Protein AF-A0AAW2WIK9-F1 (afdb_monomer)

Structure (mmCIF, N/CA/C/O backbone):
data_AF-A0AAW2WIK9-F1
#
_entry.id   AF-A0AAW2WIK9-F1
#
loop_
_atom_site.group_PDB
_atom_site.id
_atom_site.type_symbol
_atom_site.label_atom_id
_atom_site.label_alt_id
_atom_site.label_comp_id
_atom_site.label_asym_id
_atom_site.label_entity_id
_atom_site.label_seq_id
_atom_site.pdbx_PDB_ins_code
_atom_site.Cartn_x
_atom_site.Cartn_y
_atom_site.Cartn_z
_atom_site.occupancy
_atom_site.B_iso_or_equiv
_atom_site.auth_seq_id
_atom_site.auth_comp_id
_atom_site.auth_asym_id
_atom_site.auth_atom_id
_atom_site.pdbx_PDB_model_num
ATOM 1 N N . MET A 1 1 ? 16.681 33.194 21.005 1.00 38.16 1 MET A N 1
ATOM 2 C CA . MET A 1 1 ? 15.259 33.413 21.344 1.00 38.16 1 MET A CA 1
ATOM 3 C C . MET A 1 1 ? 14.542 32.109 21.068 1.00 38.16 1 MET A C 1
ATOM 5 O O . MET A 1 1 ? 14.485 31.718 19.915 1.00 38.16 1 MET A O 1
ATOM 9 N N . ALA A 1 2 ? 14.140 31.385 22.112 1.00 37.47 2 ALA A N 1
ATOM 10 C CA . ALA A 1 2 ? 13.394 30.142 21.958 1.00 37.47 2 ALA A CA 1
ATOM 11 C C . ALA A 1 2 ? 11.925 30.488 21.681 1.00 37.47 2 ALA A C 1
ATOM 13 O O . ALA A 1 2 ? 11.292 31.155 22.503 1.00 37.47 2 ALA A O 1
ATOM 14 N N . GLU A 1 3 ? 11.416 30.077 20.522 1.00 38.59 3 GLU A N 1
ATOM 15 C CA . GLU A 1 3 ? 9.988 30.086 20.216 1.00 38.59 3 GLU A CA 1
ATOM 16 C C . GLU A 1 3 ? 9.284 29.167 21.218 1.00 38.59 3 GLU A C 1
ATOM 18 O O . GLU A 1 3 ? 9.519 27.961 21.267 1.00 38.59 3 GLU A O 1
ATOM 23 N N . LYS A 1 4 ? 8.459 29.753 22.089 1.00 39.25 4 LYS A N 1
ATOM 24 C CA . LYS A 1 4 ? 7.521 28.981 22.898 1.00 39.25 4 LYS A CA 1
ATOM 25 C C . LYS A 1 4 ? 6.400 28.543 21.962 1.00 39.25 4 LYS A C 1
ATOM 27 O O . LYS A 1 4 ? 5.584 29.375 21.581 1.00 39.25 4 LYS A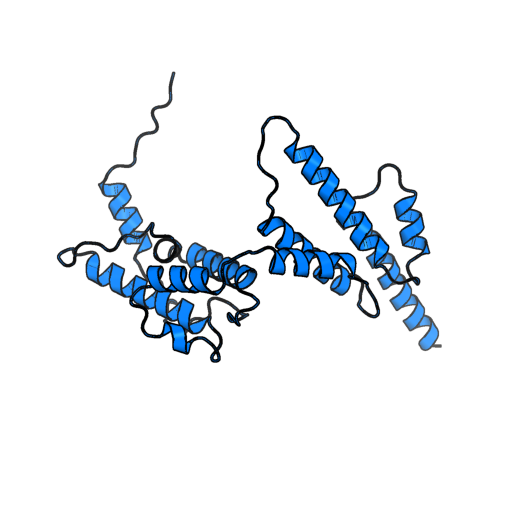 O 1
ATOM 32 N N . GLU A 1 5 ? 6.361 27.260 21.615 1.00 41.94 5 GLU A N 1
ATOM 33 C CA . GLU A 1 5 ? 5.168 26.639 21.040 1.00 41.94 5 GLU A CA 1
ATOM 34 C C . GLU A 1 5 ? 3.999 26.841 22.014 1.00 41.94 5 GLU A C 1
ATOM 36 O O . GLU A 1 5 ? 3.952 26.283 23.116 1.00 41.94 5 GLU A O 1
ATOM 41 N N . GLU A 1 6 ? 3.075 27.717 21.635 1.00 44.88 6 GLU A N 1
ATOM 42 C CA . GLU A 1 6 ? 1.883 28.025 22.408 1.00 44.88 6 GLU A CA 1
ATOM 43 C C . GLU A 1 6 ? 0.918 26.836 22.303 1.00 44.88 6 GLU A C 1
ATOM 45 O O . GLU A 1 6 ? 0.329 26.572 21.254 1.00 44.88 6 GLU A O 1
ATOM 50 N N . LYS A 1 7 ? 0.794 26.059 23.390 1.00 45.34 7 LYS A N 1
ATOM 51 C CA . LYS A 1 7 ? -0.150 24.933 23.458 1.00 45.34 7 LYS A CA 1
ATOM 52 C C . LYS A 1 7 ? -1.572 25.438 23.169 1.00 45.34 7 LYS A C 1
ATOM 54 O O . LYS A 1 7 ? -1.988 26.420 23.788 1.00 45.34 7 LYS A O 1
ATOM 59 N N . PRO A 1 8 ? -2.344 24.766 22.296 1.00 49.16 8 PRO A N 1
ATOM 60 C CA . PRO A 1 8 ? -3.684 25.217 21.940 1.00 49.16 8 PRO A CA 1
ATOM 61 C C . PRO A 1 8 ? -4.595 25.290 23.173 1.00 49.16 8 PRO A C 1
ATOM 63 O O . PRO A 1 8 ? -4.549 24.431 24.060 1.00 49.16 8 PRO A O 1
ATOM 66 N N . SER A 1 9 ? -5.424 26.338 23.235 1.00 62.28 9 SER A N 1
ATOM 67 C CA . SER A 1 9 ? -6.366 26.555 24.336 1.00 62.28 9 SER A CA 1
ATOM 68 C C . SER A 1 9 ? -7.377 25.404 24.429 1.00 62.28 9 SER A C 1
ATOM 70 O O . SER A 1 9 ? -7.783 24.836 23.413 1.00 62.28 9 SER A O 1
ATOM 72 N N . LYS A 1 10 ? -7.828 25.070 25.649 1.00 56.53 10 LYS A N 1
ATOM 73 C CA . LYS A 1 10 ? -8.818 23.996 25.883 1.00 56.53 10 LYS A CA 1
ATOM 74 C C . LYS A 1 10 ? -10.073 24.146 25.007 1.00 56.53 10 LYS A C 1
ATOM 76 O O . LYS A 1 10 ? -10.576 23.149 24.514 1.00 56.53 10 LYS A O 1
ATOM 81 N N . GLN A 1 11 ? -10.527 25.375 24.752 1.00 47.12 11 GLN A N 1
ATOM 82 C CA . GLN A 1 11 ? -11.679 25.652 23.883 1.00 47.12 11 GLN A CA 1
ATOM 83 C C . GLN A 1 11 ? -11.417 25.370 22.396 1.00 47.12 11 GLN A C 1
ATOM 85 O O . GLN A 1 11 ? -12.317 24.893 21.714 1.00 47.12 11 GLN A O 1
ATOM 90 N N . LYS A 1 12 ? -10.200 25.621 21.886 1.00 54.22 12 LYS A N 1
ATOM 91 C CA . LYS A 1 12 ? -9.827 25.251 20.508 1.00 54.22 12 LYS A CA 1
ATOM 92 C C . LYS A 1 12 ? -9.791 23.736 20.328 1.00 54.22 12 LYS A C 1
ATOM 94 O O . LYS A 1 12 ? -10.313 23.237 19.342 1.00 54.22 12 LYS A O 1
ATOM 99 N N . LYS A 1 13 ? -9.237 23.025 21.313 1.00 58.62 13 LYS A N 1
ATOM 100 C CA . LYS A 1 13 ? -9.149 21.562 21.291 1.00 58.62 13 LYS A CA 1
ATOM 101 C C . LYS A 1 13 ? -10.533 20.900 21.318 1.00 58.62 13 LYS A C 1
ATOM 103 O O . LYS A 1 13 ? -10.781 19.993 20.538 1.00 58.62 13 LYS A O 1
ATOM 108 N N . VAL A 1 14 ? -11.444 21.421 22.144 1.00 56.56 14 VAL A N 1
ATOM 109 C CA . VAL A 1 14 ? -12.843 20.963 22.210 1.00 56.56 14 VAL A CA 1
ATOM 110 C C . VAL A 1 14 ? -13.597 21.246 20.902 1.00 56.56 14 VAL A C 1
ATOM 112 O O . VAL A 1 14 ? -14.336 20.389 20.435 1.00 56.56 14 VAL A O 1
ATOM 115 N N . MET A 1 15 ? -13.382 22.401 20.257 1.00 52.12 15 MET A N 1
ATOM 116 C CA . MET A 1 15 ? -13.968 22.689 18.936 1.00 52.12 15 MET A CA 1
ATOM 117 C C . MET A 1 15 ? -13.433 21.772 17.826 1.00 52.12 15 MET A C 1
ATOM 119 O O . MET A 1 15 ? -14.228 21.281 17.029 1.00 52.12 15 MET A O 1
ATOM 123 N N . GLU A 1 16 ? -12.122 21.510 17.783 1.00 56.66 16 GLU A N 1
ATOM 124 C CA . GLU A 1 16 ? -11.531 20.555 16.831 1.00 56.66 16 GLU A CA 1
ATOM 125 C C . GLU A 1 16 ? -12.060 19.130 17.056 1.00 56.66 16 GLU A C 1
ATOM 127 O O . GLU A 1 16 ? -12.387 18.442 16.087 1.00 56.66 16 GLU A O 1
ATOM 132 N N . GLU A 1 17 ? -12.199 18.702 18.317 1.00 56.38 17 GLU A N 1
ATOM 133 C CA . GLU A 1 17 ? -12.780 17.406 18.706 1.00 56.38 17 GLU A CA 1
ATOM 134 C C . GLU A 1 17 ? -14.265 17.299 18.290 1.00 56.38 17 GLU A C 1
ATOM 136 O O . GLU A 1 17 ? -14.682 16.296 17.709 1.00 56.38 17 GLU A O 1
ATOM 141 N N . LEU A 1 18 ? -15.052 18.366 18.463 1.00 55.00 18 LEU A N 1
ATOM 142 C CA . LEU A 1 18 ? -16.455 18.443 18.027 1.00 55.00 18 LEU A CA 1
ATOM 143 C C . LEU A 1 18 ? -16.621 18.433 16.500 1.00 55.00 18 LEU A C 1
ATOM 145 O O . LEU A 1 18 ? -17.573 17.840 15.983 1.00 55.00 18 LEU A O 1
ATOM 149 N N . GLU A 1 19 ? -15.707 19.057 15.755 1.00 59.38 19 GLU A N 1
ATOM 150 C CA . GLU A 1 19 ? -15.685 18.969 14.291 1.00 59.38 19 GLU A CA 1
ATOM 151 C C . GLU A 1 19 ? -15.295 17.566 13.809 1.00 59.38 19 GLU A C 1
ATOM 153 O O . GLU A 1 19 ? -15.902 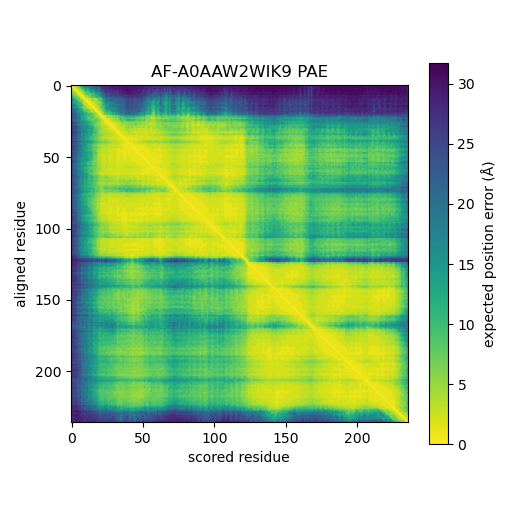17.056 12.864 1.00 59.38 19 GLU A O 1
ATOM 158 N N . THR A 1 20 ? -14.377 16.884 14.508 1.00 59.59 20 THR A N 1
ATOM 159 C CA . THR A 1 20 ? -14.011 15.487 14.202 1.00 59.59 20 THR A CA 1
ATOM 160 C C . THR A 1 20 ? -15.172 14.512 14.419 1.00 59.59 20 THR A C 1
ATOM 162 O O . THR A 1 20 ? -15.228 13.460 13.776 1.00 59.59 20 THR A O 1
ATOM 165 N N . MET A 1 21 ? -16.122 14.841 15.297 1.00 68.00 21 MET A N 1
ATOM 166 C CA . MET A 1 21 ? -17.247 13.977 15.668 1.00 68.00 21 MET A CA 1
ATOM 167 C C . MET A 1 21 ? -18.509 14.173 14.813 1.00 68.00 21 MET A C 1
ATOM 169 O O . MET A 1 21 ? -19.493 13.449 14.989 1.00 68.00 21 MET A O 1
ATOM 173 N N . LYS A 1 22 ? -18.535 15.103 13.853 1.00 78.00 22 LYS A N 1
ATOM 174 C CA . LYS A 1 22 ? -19.676 15.216 12.927 1.00 78.00 22 LYS A CA 1
ATOM 175 C C . LYS A 1 22 ? -19.618 14.119 11.861 1.00 78.00 22 LYS A C 1
ATOM 177 O O . LYS A 1 22 ? -18.555 13.817 11.318 1.00 78.00 22 LYS A O 1
ATOM 182 N N . LEU A 1 23 ? -20.763 13.499 11.586 1.00 81.81 23 LEU A N 1
ATOM 183 C CA . LEU A 1 23 ? -20.933 12.619 10.429 1.00 81.81 23 LEU A CA 1
ATOM 184 C C . LEU A 1 23 ? -21.282 13.471 9.211 1.00 81.81 23 LEU A C 1
ATOM 186 O O . LEU A 1 23 ? -22.059 14.423 9.316 1.00 81.81 23 LEU A O 1
ATOM 190 N N . GLN A 1 24 ? -20.709 13.135 8.061 1.00 84.12 24 GLN A N 1
ATOM 191 C CA . GLN A 1 24 ? -21.080 13.759 6.797 1.00 84.12 24 GLN A CA 1
ATOM 192 C C . GLN A 1 24 ? -22.422 13.202 6.313 1.00 84.12 24 GLN A C 1
ATOM 194 O O . GLN A 1 24 ? -22.779 12.067 6.614 1.00 84.12 24 GLN A O 1
ATOM 199 N N . ALA A 1 25 ? -23.154 13.968 5.501 1.00 82.75 25 ALA A N 1
ATOM 200 C CA . ALA A 1 25 ? -24.447 13.530 4.962 1.00 82.75 25 ALA A CA 1
ATOM 201 C C . ALA A 1 25 ? -24.355 12.240 4.119 1.00 82.75 25 ALA A C 1
ATOM 203 O O . ALA A 1 25 ? -25.332 11.508 4.000 1.00 82.75 25 ALA A O 1
ATOM 204 N N . SER A 1 26 ? -23.185 11.954 3.542 1.00 85.38 26 SER A N 1
ATOM 205 C CA . SER A 1 26 ? -22.916 10.724 2.791 1.00 85.38 26 SER A CA 1
ATOM 206 C C . SER A 1 26 ? -22.569 9.517 3.668 1.00 85.38 26 SER A C 1
ATOM 208 O O . SER A 1 26 ? -22.543 8.394 3.163 1.00 85.38 26 SER A O 1
ATOM 210 N N . ASP A 1 27 ? -22.246 9.727 4.948 1.00 89.00 27 ASP A N 1
ATOM 211 C CA . ASP A 1 27 ? -21.805 8.654 5.835 1.00 89.00 27 ASP A CA 1
ATOM 212 C C . ASP A 1 27 ? -22.987 7.758 6.195 1.00 89.00 27 ASP A C 1
ATOM 214 O O . ASP A 1 27 ? -23.964 8.182 6.810 1.00 89.00 27 ASP A O 1
ATOM 218 N N . ASN A 1 28 ? -22.887 6.492 5.803 1.00 91.38 28 ASN A N 1
ATOM 219 C CA . ASN A 1 28 ? -23.876 5.473 6.112 1.00 91.38 28 ASN A CA 1
ATOM 220 C C . ASN A 1 28 ? -23.179 4.131 6.384 1.00 91.38 28 ASN A C 1
ATOM 222 O O . ASN A 1 28 ? -22.115 3.888 5.807 1.00 91.38 28 ASN A O 1
ATOM 226 N N . PRO A 1 29 ? -23.768 3.241 7.203 1.00 89.12 29 PRO A N 1
ATOM 227 C CA . PRO A 1 29 ? -23.118 1.988 7.596 1.00 89.12 29 PRO A CA 1
ATOM 228 C C . PRO A 1 29 ? -22.741 1.071 6.424 1.00 89.12 29 PRO A C 1
ATOM 230 O O . PRO A 1 29 ? -21.740 0.366 6.500 1.00 89.12 29 PRO A O 1
ATOM 233 N N . GLY A 1 30 ? -23.506 1.097 5.327 1.00 87.25 30 GLY A N 1
ATOM 234 C CA . GLY A 1 30 ? -23.286 0.261 4.140 1.00 87.25 30 GLY A CA 1
ATOM 235 C C . GLY A 1 30 ? -22.226 0.787 3.167 1.00 87.25 30 GLY A C 1
ATOM 236 O O . GLY A 1 30 ? -22.014 0.190 2.113 1.00 87.25 30 GLY A O 1
ATOM 237 N N . MET A 1 31 ? -21.569 1.906 3.480 1.00 90.44 31 MET A N 1
ATOM 238 C CA . MET A 1 31 ? -20.539 2.481 2.621 1.00 90.44 31 MET A CA 1
ATOM 239 C C . MET A 1 31 ? -19.317 1.558 2.536 1.00 90.44 31 MET A C 1
ATOM 241 O O . MET A 1 31 ? -18.697 1.232 3.547 1.00 90.44 31 MET A O 1
ATOM 245 N N . SER A 1 32 ? -18.924 1.193 1.314 1.00 91.19 32 SER A N 1
ATOM 246 C CA . SER A 1 32 ? -17.686 0.443 1.088 1.00 91.19 32 SER A CA 1
ATOM 247 C C . SER A 1 32 ? -16.480 1.370 1.215 1.00 91.19 32 SER A C 1
ATOM 249 O O . SER A 1 32 ? -16.314 2.284 0.406 1.00 91.19 32 SER A O 1
ATOM 251 N N . LEU A 1 33 ? -15.623 1.138 2.213 1.00 92.88 33 LEU A N 1
ATOM 252 C CA . LEU A 1 33 ? -14.376 1.900 2.379 1.00 92.88 33 LEU A CA 1
ATOM 253 C C . LEU A 1 33 ? -13.233 1.387 1.497 1.00 92.88 33 LEU A C 1
ATOM 255 O O . LEU A 1 33 ? -12.296 2.126 1.201 1.00 92.88 33 LEU A O 1
ATOM 259 N N . VAL A 1 34 ? -13.294 0.118 1.099 1.00 93.62 34 VAL A N 1
ATOM 260 C CA . VAL A 1 34 ? -12.256 -0.569 0.325 1.00 93.62 34 VAL A CA 1
ATOM 261 C C . VAL A 1 34 ? -12.893 -1.402 -0.780 1.00 93.62 34 VAL A C 1
ATOM 263 O O . VAL A 1 34 ? -14.058 -1.778 -0.684 1.00 93.62 34 VAL A O 1
ATOM 266 N N . SER A 1 35 ? -12.137 -1.685 -1.841 1.00 90.81 35 SER A N 1
ATOM 267 C CA . SER A 1 35 ? -12.581 -2.558 -2.937 1.00 90.81 35 SER A CA 1
ATOM 268 C C . SER A 1 35 ? -12.271 -4.035 -2.687 1.00 90.81 35 SER A C 1
ATOM 270 O O . SER A 1 35 ? -12.994 -4.906 -3.158 1.00 90.81 35 SER A O 1
ATOM 272 N N . SER A 1 36 ? -11.189 -4.320 -1.958 1.00 92.19 36 SER A N 1
ATOM 273 C CA . SER A 1 36 ? -10.748 -5.676 -1.622 1.00 92.19 36 SER A CA 1
ATOM 274 C C . SER A 1 36 ? -11.027 -5.956 -0.151 1.00 92.19 36 SER A C 1
ATOM 276 O O . SER A 1 36 ? -10.471 -5.278 0.713 1.00 92.19 36 SER A O 1
ATOM 278 N N . LEU A 1 37 ? -11.874 -6.947 0.126 1.00 96.62 37 LEU A N 1
ATOM 279 C CA . LEU A 1 37 ? -12.224 -7.351 1.489 1.00 96.62 37 LEU A CA 1
ATOM 280 C C . LEU A 1 37 ? -11.062 -8.090 2.166 1.00 96.62 37 LEU A C 1
ATOM 282 O O . LEU A 1 37 ? -10.267 -8.750 1.489 1.00 96.62 37 LEU A O 1
ATOM 286 N N . LEU A 1 38 ? -10.977 -8.007 3.495 1.00 94.94 38 LEU A N 1
ATOM 287 C CA . LEU A 1 38 ? -10.032 -8.803 4.280 1.00 94.94 38 LEU A CA 1
ATOM 288 C C . LEU A 1 38 ? -10.363 -10.290 4.132 1.00 94.94 38 LEU A C 1
ATOM 290 O O . LEU A 1 38 ? -11.488 -10.690 4.405 1.00 94.94 38 LEU A O 1
ATOM 294 N N . ASN A 1 39 ? -9.387 -11.102 3.730 1.00 90.56 39 ASN A N 1
ATOM 295 C CA . ASN A 1 39 ? -9.550 -12.545 3.503 1.00 90.56 39 ASN A CA 1
ATOM 296 C C . ASN A 1 39 ? -8.524 -13.399 4.270 1.00 90.56 39 ASN A C 1
ATOM 298 O O . ASN A 1 39 ? -8.211 -14.522 3.880 1.00 90.56 39 ASN A O 1
ATOM 302 N N . GLY A 1 40 ? -7.927 -12.825 5.316 1.00 85.81 40 GLY A N 1
ATOM 303 C CA . GLY A 1 40 ? -6.895 -13.454 6.139 1.00 85.81 40 GLY A CA 1
ATOM 304 C C . GLY A 1 40 ? -5.488 -13.468 5.533 1.00 85.81 40 GLY A C 1
ATOM 305 O O . GLY A 1 40 ? -4.525 -13.639 6.270 1.00 85.81 40 GLY A O 1
ATOM 306 N N . LYS A 1 41 ? -5.333 -13.236 4.221 1.00 82.19 41 LYS A N 1
ATOM 307 C CA . LYS A 1 41 ? -4.019 -13.215 3.542 1.00 82.19 41 LYS A CA 1
ATOM 308 C C . LYS A 1 41 ? -3.554 -11.818 3.147 1.00 82.19 41 LYS A C 1
ATOM 310 O O . LYS A 1 41 ? -2.382 -11.612 2.866 1.00 82.19 41 LYS A O 1
ATOM 315 N N . ASN A 1 42 ? -4.472 -10.859 3.083 1.00 85.75 42 ASN A N 1
ATOM 316 C CA . ASN A 1 42 ? -4.233 -9.517 2.553 1.00 85.75 42 ASN A CA 1
ATOM 317 C C . ASN A 1 42 ? -4.313 -8.418 3.626 1.00 85.75 42 ASN A C 1
ATOM 319 O O . ASN A 1 42 ? -4.611 -7.269 3.296 1.00 85.75 42 ASN A O 1
ATOM 323 N N . TYR A 1 43 ? -4.062 -8.746 4.898 1.00 88.81 43 TYR A N 1
ATOM 324 C CA . TYR A 1 43 ? -4.258 -7.810 6.010 1.00 88.81 43 TYR A CA 1
ATOM 325 C C . TYR A 1 43 ? -3.508 -6.490 5.838 1.00 88.81 43 TYR A C 1
ATOM 327 O O . TYR A 1 43 ? -4.051 -5.436 6.144 1.00 88.81 43 TYR A O 1
ATOM 335 N N . LEU A 1 44 ? -2.289 -6.492 5.313 1.00 83.81 44 LEU A N 1
ATOM 336 C CA . LEU A 1 44 ? -1.486 -5.270 5.201 1.00 83.81 44 LEU A CA 1
ATOM 337 C C . LEU A 1 44 ? -2.011 -4.295 4.143 1.00 83.81 44 LEU A C 1
ATOM 339 O O . LEU A 1 44 ? -2.271 -3.139 4.490 1.00 83.81 44 LEU A O 1
ATOM 343 N N . PRO A 1 45 ? -2.223 -4.703 2.873 1.00 84.62 45 PRO A N 1
ATOM 344 C CA . PRO A 1 45 ? -2.835 -3.804 1.902 1.00 84.62 45 PRO A CA 1
ATOM 345 C C . PRO A 1 45 ? -4.261 -3.402 2.310 1.00 84.62 45 PRO A C 1
ATOM 347 O O . PRO A 1 45 ? -4.651 -2.250 2.095 1.00 84.62 45 PRO A O 1
ATOM 350 N N . TRP A 1 46 ? -5.021 -4.298 2.951 1.00 93.31 46 TRP A N 1
ATOM 351 C CA . TRP A 1 46 ? -6.355 -3.993 3.476 1.00 93.31 46 TRP A CA 1
ATOM 352 C C . TRP A 1 46 ? -6.308 -2.948 4.602 1.00 93.31 46 TRP A C 1
ATOM 354 O O . TRP A 1 46 ? -6.939 -1.895 4.499 1.00 93.31 46 TRP A O 1
ATOM 364 N N . SER A 1 47 ? -5.499 -3.176 5.637 1.00 93.00 47 SER A N 1
ATOM 365 C CA . SER A 1 47 ? -5.388 -2.306 6.815 1.00 93.00 47 SER A CA 1
ATOM 366 C C . SER A 1 47 ? -4.873 -0.920 6.437 1.00 93.00 47 SER A C 1
ATOM 368 O O . SER A 1 47 ? -5.386 0.091 6.922 1.00 93.00 47 SER A O 1
ATOM 370 N N . ARG A 1 48 ? -3.920 -0.840 5.498 1.00 90.31 48 ARG A N 1
ATOM 371 C CA . ARG A 1 48 ? -3.473 0.429 4.914 1.00 90.31 48 ARG A CA 1
ATOM 372 C C . ARG A 1 48 ? -4.627 1.172 4.238 1.00 90.31 48 ARG A C 1
ATOM 374 O O . ARG A 1 48 ? -4.781 2.372 4.462 1.00 90.31 48 ARG A O 1
ATOM 381 N N . SER A 1 49 ? -5.434 0.476 3.441 1.00 94.50 49 SER A N 1
ATOM 382 C CA . SER A 1 49 ? -6.568 1.072 2.723 1.00 94.50 49 SER A CA 1
ATOM 383 C C . SER A 1 49 ? -7.641 1.595 3.686 1.00 94.50 49 SER A C 1
ATOM 385 O O . SER A 1 49 ? -8.091 2.730 3.534 1.00 94.50 49 SER A O 1
ATOM 387 N N . ILE A 1 50 ? -7.970 0.835 4.738 1.00 97.00 50 ILE A N 1
ATOM 388 C CA . ILE A 1 50 ? -8.900 1.274 5.790 1.00 97.00 50 ILE A CA 1
ATOM 389 C C . ILE A 1 50 ? -8.368 2.507 6.526 1.00 97.00 50 ILE A C 1
ATOM 391 O O . ILE A 1 50 ? -9.098 3.484 6.688 1.00 97.00 50 ILE A O 1
ATOM 395 N N . ARG A 1 51 ? -7.085 2.523 6.919 1.00 95.31 51 ARG A N 1
ATOM 396 C CA . ARG A 1 51 ? -6.474 3.690 7.584 1.00 95.31 51 ARG A CA 1
ATOM 397 C C . ARG A 1 51 ? -6.546 4.952 6.722 1.00 95.31 51 ARG A C 1
ATOM 399 O O . ARG A 1 51 ? -6.824 6.023 7.256 1.00 95.31 51 ARG A O 1
ATOM 406 N N . ILE A 1 52 ? -6.328 4.837 5.410 1.00 94.44 52 ILE A N 1
ATOM 407 C CA . ILE A 1 52 ? -6.448 5.961 4.467 1.00 94.44 52 ILE A CA 1
ATOM 408 C C . ILE A 1 52 ? -7.901 6.444 4.387 1.00 94.44 52 ILE A C 1
ATOM 410 O O . ILE A 1 52 ? -8.147 7.640 4.539 1.00 94.44 52 ILE A O 1
ATOM 414 N N . ALA A 1 53 ? -8.860 5.532 4.201 1.00 95.81 53 ALA A N 1
ATOM 415 C CA . ALA A 1 53 ? -10.277 5.873 4.094 1.00 95.81 53 ALA A CA 1
ATOM 416 C C . ALA A 1 53 ? -10.806 6.550 5.371 1.00 95.81 53 ALA A C 1
ATOM 418 O O . ALA A 1 53 ? -11.447 7.600 5.306 1.00 95.81 53 ALA A O 1
ATOM 419 N N . LEU A 1 54 ? -10.473 6.004 6.544 1.00 95.50 54 LEU A N 1
ATOM 420 C CA . LEU A 1 54 ? -10.824 6.605 7.831 1.00 95.50 54 LEU A CA 1
ATOM 421 C C . LEU A 1 54 ? -10.090 7.929 8.065 1.00 95.50 54 LEU A C 1
ATOM 423 O O . LEU A 1 54 ? -10.668 8.848 8.637 1.00 95.50 54 LEU A O 1
ATOM 427 N N . GLY A 1 55 ? -8.839 8.057 7.614 1.00 93.25 55 GLY A N 1
ATOM 428 C CA . GLY A 1 55 ? -8.083 9.309 7.654 1.00 93.25 55 GLY A CA 1
ATOM 429 C C . GLY A 1 55 ? -8.763 10.422 6.858 1.00 93.25 55 GLY A C 1
ATOM 430 O O . GLY A 1 55 ? -8.984 11.503 7.397 1.00 93.25 55 GLY A O 1
ATOM 431 N N . ALA A 1 56 ? -9.186 10.132 5.624 1.00 92.00 56 ALA A N 1
ATOM 432 C CA . ALA A 1 56 ? -9.921 11.069 4.772 1.00 92.00 56 ALA A CA 1
ATOM 433 C C . ALA A 1 56 ? -11.272 11.500 5.374 1.00 92.00 56 ALA A C 1
ATOM 435 O O . ALA A 1 56 ? -11.754 12.594 5.096 1.00 92.00 56 ALA A O 1
ATOM 436 N N . LYS A 1 57 ? -11.864 10.656 6.227 1.00 91.62 57 LYS A N 1
ATOM 437 C CA . LYS A 1 57 ? -13.109 10.932 6.960 1.00 91.62 57 LYS A CA 1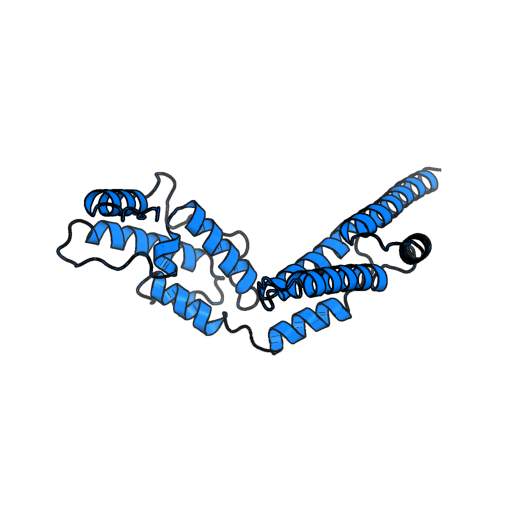
ATOM 438 C C . LYS A 1 57 ? -12.898 11.507 8.362 1.00 91.62 57 LYS A C 1
ATOM 440 O O . LYS A 1 57 ? -13.864 11.678 9.101 1.00 91.62 57 LYS A O 1
ATOM 445 N N . MET A 1 58 ? -11.649 11.759 8.758 1.00 91.88 58 MET A N 1
ATOM 446 C CA . MET A 1 58 ? -11.279 12.187 10.112 1.00 91.88 58 MET A CA 1
ATOM 447 C C . MET A 1 58 ? -11.734 11.210 11.220 1.00 91.88 58 MET A C 1
ATOM 449 O O . MET A 1 58 ? -11.912 11.594 12.369 1.00 91.88 58 MET A O 1
ATOM 453 N N . LYS A 1 59 ? -11.890 9.917 10.901 1.00 94.38 59 LYS A N 1
ATOM 454 C CA . LYS A 1 59 ? -12.289 8.849 11.841 1.00 94.38 59 LYS A CA 1
ATOM 455 C C . LYS A 1 59 ? -11.145 7.924 12.255 1.00 94.38 59 LYS A C 1
ATOM 457 O O . LYS A 1 59 ? -11.343 7.003 13.040 1.00 94.38 59 LYS A O 1
ATOM 462 N N . LEU A 1 60 ? -9.921 8.180 11.785 1.00 94.81 60 LEU A N 1
ATOM 463 C CA . LEU A 1 60 ? -8.738 7.380 12.132 1.00 94.81 60 LEU A CA 1
ATOM 464 C C . LEU A 1 60 ? -8.484 7.305 13.653 1.00 94.81 60 LEU A C 1
ATOM 466 O O . LEU A 1 60 ? -7.907 6.332 14.134 1.00 94.81 60 LEU A O 1
ATOM 470 N N . GLY A 1 61 ? -8.930 8.319 14.403 1.00 94.38 61 GLY A N 1
ATOM 471 C CA . GLY A 1 61 ? -8.816 8.386 15.860 1.00 94.38 61 GLY A CA 1
ATOM 472 C C . GLY A 1 61 ? -9.499 7.238 16.612 1.00 94.38 61 GLY A C 1
ATOM 473 O O . GLY A 1 61 ? -9.001 6.823 17.659 1.00 94.38 61 GLY A O 1
ATOM 474 N N . PHE A 1 62 ? -10.583 6.685 16.057 1.00 95.88 62 PHE A N 1
ATOM 475 C CA . PHE A 1 62 ? -11.356 5.602 16.676 1.00 95.88 62 PHE A CA 1
ATOM 476 C C . PHE A 1 62 ? -10.592 4.276 16.670 1.00 95.88 62 PHE A C 1
ATOM 478 O O . PHE A 1 62 ? -10.611 3.549 17.655 1.00 95.88 62 PHE A O 1
ATOM 485 N N . ILE A 1 63 ? -9.831 3.989 15.609 1.00 96.44 63 ILE A N 1
ATOM 486 C CA . ILE A 1 63 ? -9.073 2.733 15.520 1.00 96.44 63 ILE A CA 1
ATOM 487 C C . ILE A 1 63 ? -7.679 2.814 16.137 1.00 96.44 63 ILE A C 1
ATOM 489 O O . ILE A 1 63 ? -7.141 1.787 16.533 1.00 96.44 63 ILE A O 1
ATOM 493 N N . ASN A 1 64 ? -7.072 4.003 16.244 1.00 93.06 64 ASN A N 1
ATOM 494 C CA . ASN A 1 64 ? -5.729 4.172 16.821 1.00 93.06 64 ASN A CA 1
ATOM 495 C C . ASN A 1 64 ? -5.734 4.604 18.302 1.00 93.06 64 ASN A C 1
ATOM 497 O O . ASN A 1 64 ? -4.664 4.752 18.891 1.00 93.06 64 ASN A O 1
ATOM 501 N N . GLY A 1 65 ? -6.916 4.805 18.893 1.00 91.06 65 GLY A N 1
ATOM 502 C CA . GLY A 1 65 ? -7.092 5.173 20.300 1.00 91.06 65 GLY A CA 1
ATOM 503 C C . GLY A 1 65 ? -6.902 6.661 20.613 1.00 91.06 65 GLY A C 1
ATOM 504 O O . GLY A 1 65 ? -6.938 7.035 21.783 1.00 91.06 65 GLY A O 1
ATOM 505 N N . LYS A 1 66 ? -6.711 7.527 19.606 1.00 91.00 66 LYS A N 1
ATOM 506 C CA . LYS A 1 66 ? -6.657 8.985 19.821 1.00 91.00 66 LYS A CA 1
ATOM 507 C C . LYS A 1 66 ? -8.026 9.568 20.187 1.00 91.00 66 LYS A C 1
ATOM 509 O O . LYS A 1 66 ? -8.072 10.547 20.923 1.00 91.00 66 LYS A O 1
ATOM 514 N N . SER A 1 67 ? -9.116 8.978 19.696 1.00 90.62 67 SER A N 1
ATOM 515 C CA . SER A 1 67 ? -10.488 9.355 20.056 1.00 90.62 67 SER A CA 1
ATOM 516 C C . SER A 1 67 ? -10.937 8.543 21.268 1.00 90.62 67 SER A C 1
ATOM 518 O O . SER A 1 67 ? -11.487 7.455 21.121 1.00 90.62 67 SER A O 1
ATOM 520 N N . GLN A 1 68 ? -10.670 9.054 22.470 1.00 90.00 68 GLN A N 1
ATOM 521 C CA . GLN A 1 68 ? -11.024 8.370 23.715 1.00 90.00 68 GLN A CA 1
ATOM 522 C C . GLN A 1 68 ? -12.532 8.407 23.966 1.00 90.00 68 GLN A C 1
ATOM 524 O O . GLN A 1 68 ? -13.179 9.415 23.681 1.00 90.00 68 GLN A O 1
ATOM 529 N N . LYS A 1 69 ? -13.071 7.311 24.512 1.00 91.62 69 LYS A N 1
ATOM 530 C CA . LYS A 1 69 ? -14.467 7.236 24.946 1.00 91.62 69 LYS A CA 1
ATOM 531 C C . LYS A 1 69 ? -14.691 8.273 26.061 1.00 91.62 69 LYS A C 1
ATOM 533 O O . LYS A 1 69 ? -13.986 8.204 27.071 1.00 91.62 69 LYS A O 1
ATOM 538 N N . PRO A 1 70 ? -15.601 9.244 25.881 1.00 91.81 70 PRO A N 1
ATOM 539 C CA . PRO A 1 70 ? -15.883 10.254 26.894 1.00 91.81 70 PRO A CA 1
ATOM 540 C C . PRO A 1 70 ? -16.732 9.661 28.033 1.00 91.81 70 PRO A C 1
ATOM 542 O O . PRO A 1 70 ? -17.178 8.514 27.953 1.00 91.81 70 PRO A O 1
ATOM 545 N N . ASN A 1 71 ? -16.939 10.431 29.106 1.00 91.38 71 ASN A N 1
ATOM 546 C CA . ASN A 1 71 ? -17.805 10.005 30.209 1.00 91.38 71 ASN A CA 1
ATOM 547 C C . ASN A 1 71 ? -19.258 9.857 29.723 1.00 91.38 71 ASN A C 1
ATOM 549 O O . ASN A 1 71 ? -19.698 10.640 28.886 1.00 91.38 71 ASN A O 1
ATOM 553 N N . GLU A 1 72 ? -19.999 8.894 30.264 1.00 91.50 72 GLU A N 1
ATOM 554 C CA . GLU A 1 72 ? -21.393 8.618 29.889 1.00 91.50 72 GLU A CA 1
ATOM 555 C C . GLU A 1 72 ? -22.315 9.816 30.156 1.00 91.50 72 GLU A C 1
ATOM 557 O O . GLU A 1 72 ? -23.243 10.057 29.393 1.00 91.50 72 GLU A O 1
ATOM 562 N N . ASP A 1 73 ? -21.995 10.628 31.167 1.00 91.00 73 ASP A N 1
ATOM 563 C CA . ASP A 1 73 ? -22.746 11.845 31.507 1.00 91.00 73 ASP A CA 1
ATOM 564 C C . ASP A 1 73 ? -22.398 13.066 30.632 1.00 91.00 73 ASP A C 1
ATOM 566 O O . ASP A 1 73 ? -22.910 14.160 30.868 1.00 91.00 73 ASP A O 1
ATOM 570 N N . SER A 1 74 ? -21.468 12.934 29.681 1.00 89.94 74 SER A N 1
ATOM 571 C CA . SER A 1 74 ? -21.036 14.054 28.836 1.00 89.94 74 SER A CA 1
ATOM 572 C C . SER A 1 74 ? -21.948 14.255 27.627 1.00 89.94 74 SER A C 1
ATOM 574 O O . SER A 1 74 ? -22.429 13.290 27.029 1.00 89.94 74 SER A O 1
ATOM 576 N N . ASP A 1 75 ? -22.116 15.510 27.207 1.00 85.69 75 ASP A N 1
ATOM 577 C CA . ASP A 1 75 ? -22.896 15.856 26.013 1.00 85.69 75 ASP A CA 1
ATOM 578 C C . ASP A 1 75 ? -22.297 15.236 24.730 1.00 85.69 75 ASP A C 1
ATOM 580 O O . ASP A 1 75 ? -22.997 15.024 23.737 1.00 85.69 75 ASP A O 1
ATOM 584 N N . GLU A 1 76 ? -21.003 14.899 24.742 1.00 85.81 76 GLU A N 1
ATOM 585 C CA . GLU A 1 76 ? -20.291 14.278 23.626 1.00 85.81 76 GLU A CA 1
ATOM 586 C C . GLU A 1 76 ? -20.457 12.749 23.549 1.00 85.81 76 GLU A C 1
ATOM 588 O O . GLU A 1 76 ? -20.102 12.152 22.526 1.00 85.81 76 GLU A O 1
ATOM 593 N N . TYR A 1 77 ? -20.999 12.096 24.585 1.00 89.81 77 TYR A N 1
ATOM 594 C CA . TYR A 1 77 ? -21.062 10.633 24.681 1.00 89.81 77 TYR A CA 1
ATOM 595 C C . TYR A 1 77 ? -21.826 9.980 23.534 1.00 89.81 77 TYR A C 1
ATOM 597 O O . TYR A 1 77 ? -21.276 9.164 22.791 1.00 89.81 77 TYR A O 1
ATOM 605 N N . GLU A 1 78 ? -23.076 10.389 23.338 1.00 91.56 78 GLU A N 1
ATOM 606 C CA . GLU A 1 78 ? -23.945 9.849 22.291 1.00 91.56 78 GLU A CA 1
ATOM 607 C C . GLU A 1 78 ? -23.373 10.096 20.891 1.00 91.56 78 GLU A C 1
ATOM 609 O O . GLU A 1 78 ? -23.489 9.267 19.981 1.00 91.56 78 GLU A O 1
ATOM 614 N N . GLN A 1 79 ? -22.705 11.238 20.707 1.00 90.88 79 GLN A N 1
ATOM 615 C CA . GLN A 1 79 ? -22.055 11.553 19.445 1.00 90.88 79 GLN A CA 1
ATOM 616 C C . GLN A 1 79 ? -20.837 10.655 19.210 1.00 90.88 79 GLN A C 1
ATOM 618 O O . GLN A 1 79 ? -20.650 10.163 18.093 1.00 90.88 79 GLN A O 1
ATOM 623 N N . TRP A 1 80 ? -20.031 10.402 20.240 1.00 93.94 80 TRP A N 1
ATOM 624 C CA . TRP A 1 80 ? -18.904 9.480 20.161 1.00 93.94 80 TRP A CA 1
ATOM 625 C C . TRP A 1 80 ? -19.374 8.057 19.844 1.00 93.94 80 TRP A C 1
ATOM 627 O O . TRP A 1 80 ? -18.883 7.471 18.879 1.00 93.94 80 TRP A O 1
ATOM 637 N N . VAL A 1 81 ? -20.382 7.546 20.565 1.00 94.38 81 VAL A N 1
ATOM 638 C CA . VAL A 1 81 ? -20.958 6.204 20.355 1.00 94.38 81 VAL A CA 1
ATOM 639 C C . VAL A 1 81 ? -21.450 6.047 18.921 1.00 94.38 81 VAL A C 1
ATOM 641 O O . VAL A 1 81 ? -21.118 5.073 18.250 1.00 94.38 81 VAL A O 1
ATOM 644 N N . ARG A 1 82 ? -22.166 7.045 18.392 1.00 93.56 82 ARG A N 1
ATOM 645 C CA . ARG A 1 82 ? -22.635 7.025 17.001 1.00 93.56 82 ARG A CA 1
ATOM 646 C C . ARG A 1 82 ? -21.491 6.879 15.995 1.00 93.56 82 ARG A C 1
ATOM 648 O O . ARG A 1 82 ? -21.627 6.149 15.013 1.00 93.56 82 ARG A O 1
ATOM 655 N N . ASN A 1 83 ? -20.385 7.594 16.201 1.00 94.56 83 ASN A N 1
ATOM 656 C CA . ASN A 1 83 ? -19.224 7.503 15.318 1.00 94.56 83 ASN A CA 1
ATOM 657 C C . ASN A 1 83 ? -18.506 6.162 15.464 1.00 94.56 83 ASN A C 1
ATOM 659 O O . ASN A 1 83 ? -18.121 5.585 14.451 1.00 94.56 83 ASN A O 1
ATOM 663 N N . ASP A 1 84 ? -18.362 5.660 16.688 1.00 96.50 84 ASP A N 1
ATOM 664 C CA . ASP A 1 84 ? -17.761 4.354 16.938 1.00 96.50 84 ASP A CA 1
ATOM 665 C C . ASP A 1 84 ? -18.564 3.242 16.244 1.00 96.50 84 ASP A C 1
ATOM 667 O O . ASP A 1 84 ? -18.001 2.507 15.437 1.00 96.50 84 ASP A O 1
ATOM 671 N N . CYS A 1 85 ? -19.896 3.211 16.393 1.00 95.25 85 CYS A N 1
ATOM 672 C CA . CYS A 1 85 ? -20.760 2.263 15.679 1.00 95.25 85 CYS A CA 1
ATOM 673 C C . CYS A 1 85 ? -20.625 2.361 14.150 1.00 95.25 85 CYS A C 1
ATOM 675 O O . CYS A 1 85 ? -20.647 1.340 13.455 1.00 95.25 85 CYS A O 1
ATOM 677 N N . MET A 1 86 ? -20.486 3.577 13.610 1.00 95.56 86 MET A N 1
ATOM 678 C CA . MET A 1 86 ? -20.290 3.793 12.174 1.00 95.56 86 MET A CA 1
ATOM 679 C C . MET A 1 86 ? -18.964 3.189 11.699 1.00 95.56 86 MET A C 1
ATOM 681 O O . MET A 1 86 ? -18.935 2.454 10.713 1.00 95.56 86 MET A O 1
ATOM 685 N N . VAL A 1 87 ? -17.872 3.460 12.418 1.00 96.81 87 VAL A N 1
ATOM 686 C CA . VAL A 1 87 ? -16.546 2.928 12.086 1.00 96.81 87 VAL A CA 1
ATOM 687 C C . VAL A 1 87 ? -16.523 1.407 12.231 1.00 96.81 87 VAL A C 1
ATOM 689 O O . VAL A 1 87 ? -16.029 0.731 11.331 1.00 96.81 87 VAL A O 1
ATOM 692 N N . THR A 1 88 ? -17.115 0.860 13.294 1.00 96.81 88 THR A N 1
ATOM 693 C CA . THR A 1 88 ? -17.276 -0.587 13.490 1.00 96.81 88 THR A CA 1
ATOM 694 C C . THR A 1 88 ? -18.016 -1.219 12.314 1.00 96.81 88 THR A C 1
ATOM 696 O O . THR A 1 88 ? -17.525 -2.180 11.725 1.00 96.81 88 THR A O 1
ATOM 699 N N . SER A 1 89 ? -19.140 -0.631 11.891 1.00 95.81 89 SER A N 1
ATOM 700 C CA . SER A 1 89 ? -19.920 -1.121 10.746 1.00 95.81 89 SER A CA 1
ATOM 701 C C . SER A 1 89 ? -19.107 -1.121 9.451 1.00 95.81 89 SER A C 1
ATOM 703 O O . SER A 1 89 ? -19.129 -2.097 8.705 1.00 95.81 89 SER A O 1
ATOM 705 N N . TRP A 1 90 ? -18.351 -0.054 9.185 1.00 97.00 90 TRP A N 1
ATOM 706 C CA . TRP A 1 90 ? -17.491 0.020 8.006 1.00 97.00 90 TRP A CA 1
ATOM 707 C C . TRP A 1 90 ? -16.372 -1.018 8.010 1.00 97.00 90 TRP A C 1
ATOM 709 O O . TRP A 1 90 ? -16.065 -1.582 6.960 1.00 97.00 90 TRP A O 1
ATOM 719 N N . ILE A 1 91 ? -15.762 -1.275 9.170 1.00 97.38 91 ILE A N 1
ATOM 720 C CA . ILE A 1 91 ? -14.725 -2.301 9.291 1.00 97.38 91 ILE A CA 1
ATOM 721 C C . ILE A 1 91 ? -15.346 -3.679 9.067 1.00 97.38 91 ILE A C 1
ATOM 723 O O . ILE A 1 91 ? -14.854 -4.401 8.207 1.00 97.38 91 ILE A O 1
ATOM 727 N N . LEU A 1 92 ? -16.454 -4.020 9.732 1.00 96.19 92 LEU A N 1
ATOM 728 C CA . LEU A 1 92 ? -17.139 -5.307 9.541 1.00 96.19 92 LEU A CA 1
ATOM 729 C C . LEU A 1 92 ? -17.550 -5.533 8.078 1.00 96.19 92 LEU A C 1
ATOM 731 O O . LEU A 1 92 ? -17.286 -6.594 7.517 1.00 96.19 92 LEU A O 1
ATOM 735 N N . ASN A 1 93 ? -18.088 -4.506 7.415 1.00 95.69 93 ASN A N 1
ATOM 736 C CA . ASN A 1 93 ? -18.458 -4.561 5.995 1.00 95.69 93 ASN A CA 1
ATOM 737 C C . ASN A 1 93 ? -17.255 -4.649 5.041 1.00 95.69 93 ASN A C 1
ATOM 739 O O . ASN A 1 93 ? -17.428 -4.904 3.850 1.00 95.69 93 ASN A O 1
ATOM 743 N N . SER A 1 94 ? -16.038 -4.449 5.546 1.00 96.88 94 SER A N 1
ATOM 744 C CA . SER A 1 94 ? -14.796 -4.591 4.786 1.00 96.88 94 SER A CA 1
ATOM 745 C C . SER A 1 94 ? -14.101 -5.944 4.985 1.00 96.88 94 SER A C 1
ATOM 747 O O . SER A 1 94 ? -13.001 -6.148 4.465 1.00 96.88 94 SER A O 1
ATOM 749 N N . ILE A 1 95 ? -14.728 -6.870 5.712 1.00 96.69 95 ILE A N 1
ATOM 750 C CA . ILE A 1 95 ? -14.227 -8.221 5.974 1.00 96.69 95 ILE A CA 1
ATOM 751 C C . ILE A 1 95 ? -14.983 -9.224 5.092 1.00 96.69 95 ILE A C 1
ATOM 753 O O . ILE A 1 95 ? -16.173 -9.059 4.818 1.00 96.69 95 ILE A O 1
ATOM 757 N N . SER A 1 96 ? -14.298 -10.256 4.591 1.00 96.38 96 SER A N 1
ATOM 758 C CA . SER A 1 96 ? -14.952 -11.296 3.797 1.00 96.38 96 SER A CA 1
ATOM 759 C C . SER A 1 96 ? -15.968 -12.068 4.641 1.00 96.38 96 SER A C 1
ATOM 761 O O . SER A 1 96 ? -15.792 -12.286 5.841 1.00 96.38 96 SER A O 1
ATOM 763 N N . LYS A 1 97 ? -17.031 -12.544 3.986 1.00 94.62 97 LYS A N 1
ATOM 764 C CA . LYS A 1 97 ? -18.090 -13.330 4.639 1.00 94.62 97 LYS A CA 1
ATOM 765 C C . LYS A 1 97 ? -17.568 -14.587 5.339 1.00 94.62 97 LYS A C 1
ATOM 767 O O . LYS A 1 97 ? -18.198 -15.060 6.269 1.00 94.62 97 LYS A O 1
ATOM 772 N N . GLU A 1 98 ? -16.430 -15.108 4.890 1.00 93.75 98 GLU A N 1
ATOM 773 C CA . GLU A 1 98 ? -15.806 -16.320 5.425 1.00 93.75 98 GLU A CA 1
ATOM 774 C C . GLU A 1 98 ? -15.240 -16.135 6.837 1.00 93.75 98 GLU A C 1
ATOM 776 O O . GLU A 1 98 ? -15.127 -17.115 7.565 1.00 93.75 98 GLU A O 1
ATOM 781 N N . ILE A 1 99 ? -14.859 -14.909 7.220 1.00 94.50 99 ILE A N 1
ATOM 782 C CA . ILE A 1 99 ? -14.165 -14.657 8.495 1.00 94.50 99 ILE A CA 1
ATOM 783 C C . ILE A 1 99 ? -14.830 -13.581 9.361 1.00 94.50 99 ILE A C 1
ATOM 785 O O . ILE A 1 99 ? -14.443 -13.419 10.514 1.00 94.50 99 ILE A O 1
ATOM 789 N N . VAL A 1 100 ? -15.819 -12.844 8.840 1.00 95.38 100 VAL A N 1
ATOM 790 C CA . VAL A 1 100 ? -16.476 -11.745 9.572 1.00 95.38 100 VAL A CA 1
ATOM 791 C C . VAL A 1 100 ? -17.220 -12.216 10.824 1.00 95.38 100 VAL A C 1
ATOM 793 O O . VAL A 1 100 ? -17.267 -11.477 11.803 1.00 95.38 100 VAL A O 1
ATOM 796 N N . GLU A 1 101 ? -17.757 -13.443 10.822 1.00 93.88 101 GLU A N 1
ATOM 797 C CA . GLU A 1 101 ? -18.551 -13.991 11.934 1.00 93.88 101 GLU A CA 1
ATOM 798 C C . GLU A 1 101 ? -17.782 -14.019 13.260 1.00 93.88 101 GLU A C 1
ATOM 800 O O . GLU A 1 101 ? -18.366 -13.758 14.310 1.00 93.88 101 GLU A O 1
ATOM 805 N N . THR A 1 102 ? -16.464 -14.233 13.205 1.00 93.94 102 THR A N 1
ATOM 806 C CA . THR A 1 102 ? -15.570 -14.218 14.373 1.00 93.94 102 THR A CA 1
ATOM 807 C C . THR A 1 102 ? -15.566 -12.867 15.094 1.00 93.94 102 THR A C 1
ATOM 809 O O . THR A 1 102 ? -15.322 -12.817 16.292 1.00 93.94 102 THR A O 1
ATOM 812 N N . PHE A 1 103 ? -15.878 -11.778 14.387 1.00 94.75 103 PHE A N 1
ATOM 813 C CA . PHE A 1 103 ? -15.721 -10.408 14.874 1.00 94.75 103 PHE A CA 1
ATOM 814 C C . PHE A 1 103 ? -17.051 -9.685 15.145 1.00 94.75 103 PHE A C 1
ATOM 816 O O . PHE A 1 103 ? -17.053 -8.510 15.510 1.00 94.75 103 PHE A O 1
ATOM 823 N N . LEU A 1 104 ? -18.199 -10.350 14.964 1.00 91.62 104 LEU A N 1
ATOM 824 C CA . LEU A 1 104 ? -19.520 -9.704 15.050 1.00 91.62 104 LEU A CA 1
ATOM 825 C C . LEU A 1 104 ? -19.876 -9.180 16.447 1.00 91.62 104 LEU A C 1
ATOM 827 O O . LEU A 1 104 ? -20.705 -8.282 16.563 1.00 91.62 104 LEU A O 1
ATOM 831 N N . TYR A 1 105 ? -19.277 -9.747 17.494 1.00 91.31 105 TYR A N 1
ATOM 832 C CA . TYR A 1 105 ? -19.603 -9.434 18.889 1.00 91.31 105 TYR A CA 1
ATOM 833 C C . TYR A 1 105 ? -18.636 -8.438 19.538 1.00 91.31 105 TYR A C 1
ATOM 835 O O . TYR A 1 105 ? -18.693 -8.226 20.748 1.00 91.31 105 TYR A O 1
ATOM 843 N N . VAL A 1 106 ? -17.745 -7.834 18.751 1.00 92.75 106 VAL A N 1
ATOM 844 C CA . VAL A 1 106 ? -16.778 -6.862 19.256 1.00 92.75 106 VAL A CA 1
ATOM 845 C C . VAL A 1 106 ? -17.464 -5.525 19.549 1.00 92.75 106 VAL A C 1
ATOM 847 O O . VAL A 1 106 ? -18.279 -5.047 18.759 1.00 92.75 106 VAL A O 1
ATOM 850 N N . ASN A 1 107 ? -17.140 -4.906 20.689 1.00 90.12 107 ASN A N 1
ATOM 851 C CA . ASN A 1 107 ? -17.957 -3.830 21.262 1.00 90.12 107 ASN A CA 1
ATOM 852 C C . ASN A 1 107 ? -17.547 -2.424 20.820 1.00 90.12 107 ASN A C 1
ATOM 854 O O . ASN A 1 107 ? -18.251 -1.461 21.122 1.00 90.12 107 ASN A O 1
ATOM 858 N N . SER A 1 108 ? -16.399 -2.278 20.157 1.00 96.44 108 SER A N 1
ATOM 859 C CA . SER A 1 108 ? -15.930 -0.979 19.675 1.00 96.44 108 SER A CA 1
ATOM 860 C C . SER A 1 108 ? -15.047 -1.091 18.444 1.00 96.44 108 SER A C 1
ATOM 862 O O . SER A 1 108 ? -14.416 -2.124 18.202 1.00 96.44 108 SER A O 1
ATOM 864 N N . ALA A 1 109 ? -14.915 0.012 17.708 1.00 97.06 109 ALA A N 1
ATOM 865 C CA . ALA A 1 109 ? -14.042 0.063 16.541 1.00 97.06 109 ALA A CA 1
ATOM 866 C C . ALA A 1 109 ? -12.574 -0.176 16.920 1.00 97.06 109 ALA A C 1
ATOM 868 O O . ALA A 1 109 ? -11.812 -0.769 16.153 1.00 97.06 109 ALA A O 1
ATOM 869 N N . ARG A 1 110 ? -12.170 0.285 18.111 1.00 97.06 110 ARG A N 1
ATOM 870 C CA . ARG A 1 110 ? -10.815 0.104 18.638 1.00 97.06 110 ARG A CA 1
ATOM 871 C C . ARG A 1 110 ? -10.523 -1.356 18.952 1.00 97.06 110 ARG A C 1
ATOM 873 O O . ARG A 1 110 ? -9.484 -1.854 18.532 1.00 97.06 110 ARG A O 1
ATOM 880 N N . GLU A 1 111 ? -11.416 -2.007 19.690 1.00 96.62 111 GLU A N 1
ATOM 881 C CA . GLU A 1 111 ? -11.286 -3.422 20.048 1.00 96.62 111 GLU A CA 1
ATOM 882 C C . GLU A 1 111 ? -11.251 -4.285 18.783 1.00 96.62 111 GLU A C 1
ATOM 884 O O . GLU A 1 111 ? -10.327 -5.076 18.615 1.00 96.62 111 GLU A O 1
ATOM 889 N N . LEU A 1 112 ? -12.153 -4.016 17.831 1.00 97.31 112 LEU A N 1
ATOM 890 C CA . LEU A 1 112 ? -12.215 -4.721 16.550 1.00 97.31 112 LEU A CA 1
ATOM 891 C C . LEU A 1 112 ? -10.914 -4.567 15.767 1.00 97.31 112 LEU A C 1
ATOM 893 O O . LEU A 1 112 ? -10.360 -5.539 15.260 1.00 97.31 112 LEU A O 1
ATOM 897 N N . TRP A 1 113 ? -10.393 -3.342 15.684 1.00 96.94 113 TRP A N 1
ATOM 898 C CA . TRP A 1 113 ? -9.120 -3.092 15.020 1.00 96.94 113 TRP A CA 1
ATOM 899 C C . TRP A 1 113 ? -7.968 -3.863 15.675 1.00 96.94 113 TRP A C 1
ATOM 901 O O . TRP A 1 113 ? -7.151 -4.458 14.973 1.00 96.94 113 TRP A O 1
ATOM 911 N N . THR A 1 114 ? -7.898 -3.855 17.007 1.00 94.44 114 THR A N 1
ATOM 912 C CA . THR A 1 114 ? -6.855 -4.560 17.757 1.00 94.44 114 THR A CA 1
ATOM 913 C C . THR A 1 114 ? -6.959 -6.072 17.598 1.00 94.44 114 THR A C 1
ATOM 915 O O . THR A 1 114 ? -5.926 -6.711 17.462 1.00 94.44 114 THR A O 1
ATOM 918 N N . GLU A 1 115 ? -8.154 -6.653 17.544 1.00 94.31 115 GLU A N 1
ATOM 919 C CA . GLU A 1 115 ? -8.320 -8.090 17.307 1.00 94.31 115 GLU A CA 1
ATOM 920 C C . GLU A 1 115 ? -7.936 -8.483 15.871 1.00 94.31 115 GLU A C 1
ATOM 922 O O . GLU A 1 115 ? -7.271 -9.492 15.649 1.00 94.31 115 GLU A O 1
ATOM 927 N N . LEU A 1 116 ? -8.245 -7.652 14.875 1.00 94.19 116 LEU A N 1
ATOM 928 C CA . LEU A 1 116 ? -7.807 -7.895 13.495 1.00 94.19 116 LEU A CA 1
ATOM 929 C C . LEU A 1 116 ? -6.280 -7.797 13.350 1.00 94.19 116 LEU A C 1
ATOM 931 O O . LEU A 1 116 ? -5.670 -8.621 12.668 1.00 94.19 116 LEU A O 1
ATOM 935 N N . GLU A 1 117 ? -5.656 -6.820 14.012 1.00 91.06 117 GLU A N 1
ATOM 936 C CA . GLU A 1 117 ? -4.193 -6.683 14.095 1.00 91.06 117 GLU A CA 1
ATOM 937 C C . GLU A 1 117 ? -3.562 -7.848 14.872 1.00 91.06 117 GLU A C 1
ATOM 939 O O . GLU A 1 117 ? -2.569 -8.419 14.435 1.00 91.06 117 GLU A O 1
ATOM 944 N N . THR A 1 118 ? -4.227 -8.253 15.950 1.00 89.06 118 THR A N 1
ATOM 945 C CA . THR A 1 118 ? -4.204 -9.550 16.632 1.00 89.06 118 THR A CA 1
ATOM 946 C C . THR A 1 118 ? -3.900 -10.747 15.733 1.00 89.06 118 THR A C 1
ATOM 948 O O . THR A 1 118 ? -2.819 -11.326 15.668 1.00 89.06 118 THR A O 1
ATOM 951 N N . HIS A 1 119 ? -4.957 -11.099 15.010 1.00 88.56 119 HIS A N 1
ATOM 952 C CA . HIS A 1 119 ? -5.115 -12.352 14.298 1.00 88.56 119 HIS A CA 1
ATOM 953 C C . HIS A 1 119 ? -4.416 -12.365 12.940 1.00 88.56 119 HIS A C 1
ATOM 955 O O . HIS A 1 119 ? -3.982 -13.422 12.486 1.00 88.56 119 HIS A O 1
ATOM 961 N N . PHE A 1 120 ? -4.324 -11.211 12.273 1.00 87.25 120 PHE A N 1
ATOM 962 C CA . PHE A 1 120 ? -3.823 -11.123 10.900 1.00 87.25 120 PHE A CA 1
ATOM 963 C C . PHE A 1 120 ? -2.664 -10.139 10.722 1.00 87.25 120 PHE A C 1
ATOM 965 O O . PHE A 1 120 ? -2.061 -10.094 9.649 1.00 87.25 120 PHE A O 1
ATOM 972 N N . GLY A 1 121 ? -2.364 -9.329 11.739 1.00 77.31 121 GLY A N 1
ATOM 973 C CA . GLY A 1 121 ? -1.324 -8.305 11.690 1.00 77.31 121 GLY A CA 1
ATOM 974 C C . GLY A 1 121 ? 0.069 -8.782 12.067 1.00 77.31 121 GLY A C 1
ATOM 975 O O . GLY A 1 121 ? 1.019 -8.025 11.854 1.00 77.31 121 GLY A O 1
ATOM 976 N N . GLU A 1 122 ? 0.228 -10.013 12.563 1.00 69.19 122 GLU A N 1
ATOM 977 C CA . GLU A 1 122 ? 1.551 -10.588 12.799 1.00 69.19 122 GLU A CA 1
ATOM 978 C C . GLU A 1 122 ? 2.327 -10.763 11.484 1.00 69.19 122 GLU A C 1
ATOM 980 O O . GLU A 1 122 ? 2.262 -11.767 10.780 1.00 69.19 122 GLU A O 1
ATOM 985 N N . SER A 1 123 ? 3.127 -9.744 11.187 1.00 63.09 123 SER A N 1
ATOM 986 C CA . SER A 1 123 ? 4.263 -9.768 10.277 1.00 63.09 123 SER A CA 1
ATOM 987 C C . SER A 1 123 ? 5.363 -10.650 10.874 1.00 63.09 123 SER A C 1
ATOM 989 O O . SER A 1 123 ? 6.289 -10.155 11.519 1.00 63.09 123 SER A O 1
ATOM 991 N N . ASN A 1 124 ? 5.275 -11.959 10.680 1.00 64.94 124 ASN A N 1
ATOM 992 C CA . ASN A 1 124 ? 6.318 -12.897 11.076 1.00 64.94 124 ASN A CA 1
ATOM 993 C C . ASN A 1 124 ? 7.203 -13.298 9.877 1.00 64.94 124 ASN A C 1
ATOM 995 O O . ASN A 1 124 ? 6.885 -13.045 8.712 1.00 64.94 124 ASN A O 1
ATOM 999 N N . GLY A 1 125 ? 8.344 -13.931 10.176 1.00 74.06 125 GLY A N 1
ATOM 1000 C CA . GLY A 1 125 ? 9.299 -14.438 9.182 1.00 74.06 125 GLY A CA 1
ATOM 1001 C C . GLY A 1 125 ? 8.683 -15.206 7.996 1.00 74.06 125 GLY A C 1
ATOM 1002 O O . GLY A 1 125 ? 9.198 -15.050 6.894 1.00 74.06 125 GLY A O 1
ATOM 1003 N N . PRO A 1 126 ? 7.582 -15.976 8.148 1.00 79.50 126 PRO A N 1
ATOM 1004 C CA . PRO A 1 126 ? 6.879 -16.605 7.028 1.00 79.50 126 PRO A CA 1
ATOM 1005 C C . PRO A 1 126 ? 6.403 -15.652 5.924 1.00 79.50 126 PRO A C 1
ATOM 1007 O O . PRO A 1 126 ? 6.586 -15.969 4.750 1.00 79.50 126 PRO A O 1
ATOM 1010 N N . LEU A 1 127 ? 5.824 -14.495 6.265 1.00 78.25 127 LEU A N 1
ATOM 1011 C CA . LEU A 1 127 ? 5.360 -13.537 5.256 1.00 78.25 127 LEU A CA 1
ATOM 1012 C C . LEU A 1 127 ? 6.542 -12.879 4.542 1.00 78.25 127 LEU A C 1
ATOM 1014 O O . LEU A 1 127 ? 6.556 -12.777 3.317 1.00 78.25 127 LEU A O 1
ATOM 1018 N N . GLU A 1 128 ? 7.571 -12.498 5.298 1.00 83.75 128 GLU A N 1
ATOM 1019 C CA . GLU A 1 128 ? 8.808 -11.982 4.717 1.00 83.75 128 GLU A CA 1
ATOM 1020 C C . GLU A 1 128 ? 9.452 -13.011 3.777 1.00 83.75 128 GLU A C 1
ATOM 1022 O O . GLU A 1 128 ? 9.827 -12.677 2.652 1.00 83.75 128 GLU A O 1
ATOM 1027 N N . TYR A 1 129 ? 9.532 -14.271 4.212 1.00 85.69 129 TYR A N 1
ATOM 1028 C CA . TYR A 1 129 ? 10.020 -15.385 3.409 1.00 85.69 129 TYR A CA 1
ATOM 1029 C C . TYR A 1 129 ? 9.198 -15.546 2.130 1.00 85.69 129 TYR A C 1
ATOM 1031 O O . TYR A 1 129 ? 9.773 -15.695 1.053 1.00 85.69 129 TYR A O 1
ATOM 1039 N N . GLN A 1 130 ? 7.867 -15.483 2.222 1.00 86.62 130 GLN A N 1
ATOM 1040 C CA . GLN A 1 130 ? 6.992 -15.576 1.061 1.00 86.62 130 GLN A CA 1
ATOM 1041 C C . GLN A 1 130 ? 7.256 -14.435 0.072 1.00 86.62 130 GLN A C 1
ATOM 1043 O O . GLN A 1 130 ? 7.484 -14.713 -1.103 1.00 86.62 130 GLN A O 1
ATOM 1048 N N . ILE A 1 131 ? 7.282 -13.179 0.528 1.00 89.81 131 ILE A N 1
ATOM 1049 C CA . ILE A 1 131 ? 7.518 -12.013 -0.337 1.00 89.81 131 ILE A CA 1
ATOM 1050 C C . ILE A 1 131 ? 8.898 -12.108 -0.996 1.00 89.81 131 ILE A C 1
ATOM 1052 O O . ILE A 1 131 ? 9.020 -11.937 -2.208 1.00 89.81 131 ILE A O 1
ATOM 1056 N N . GLN A 1 132 ? 9.943 -12.428 -0.227 1.00 92.44 132 GLN A N 1
ATOM 1057 C CA . GLN A 1 132 ? 11.296 -12.582 -0.768 1.00 92.44 132 GLN A CA 1
ATOM 1058 C C . GLN A 1 132 ? 11.386 -13.727 -1.773 1.00 92.44 132 GLN A C 1
ATOM 1060 O O . GLN A 1 132 ? 12.027 -13.577 -2.812 1.00 92.44 132 GLN A O 1
ATOM 1065 N N . ARG A 1 133 ? 10.717 -14.851 -1.503 1.00 93.88 133 ARG A N 1
ATOM 1066 C CA . ARG A 1 133 ? 10.630 -15.976 -2.434 1.00 93.88 133 ARG A CA 1
ATOM 1067 C C . ARG A 1 133 ? 9.905 -15.571 -3.716 1.00 93.88 133 ARG A C 1
ATOM 1069 O O . ARG A 1 133 ? 10.401 -15.859 -4.799 1.00 93.88 133 ARG A O 1
ATOM 1076 N N . GLU A 1 134 ? 8.770 -14.884 -3.617 1.00 94.69 134 GLU A N 1
ATOM 1077 C CA . GLU A 1 134 ? 8.027 -14.394 -4.783 1.00 94.69 134 GLU A CA 1
ATOM 1078 C C . GLU A 1 134 ? 8.854 -13.415 -5.623 1.00 94.69 134 GLU A C 1
ATOM 1080 O O . GLU A 1 134 ? 8.795 -13.491 -6.846 1.00 94.69 134 GLU A O 1
ATOM 1085 N N . ILE A 1 135 ? 9.659 -12.547 -4.998 1.00 96.25 135 ILE A N 1
ATOM 1086 C CA . ILE A 1 135 ? 10.600 -11.662 -5.702 1.00 96.25 135 ILE A CA 1
ATOM 1087 C C . ILE A 1 135 ? 11.703 -12.476 -6.391 1.00 96.25 135 ILE A C 1
ATOM 1089 O O . ILE A 1 135 ? 11.991 -12.240 -7.560 1.00 96.25 135 ILE A O 1
ATOM 1093 N N . ALA A 1 136 ? 12.315 -13.432 -5.686 1.00 95.44 136 ALA A N 1
ATOM 1094 C CA . ALA A 1 136 ? 13.436 -14.220 -6.202 1.00 95.44 136 ALA A CA 1
ATOM 1095 C C . ALA A 1 136 ? 13.054 -15.098 -7.404 1.00 95.44 136 ALA A C 1
ATOM 1097 O O . ALA A 1 136 ? 13.872 -15.304 -8.295 1.00 95.44 136 ALA A O 1
ATOM 1098 N N . PHE A 1 137 ? 11.817 -15.601 -7.432 1.00 95.19 137 PHE A N 1
ATOM 1099 C CA . PHE A 1 137 ? 11.285 -16.421 -8.524 1.00 95.19 137 PHE A CA 1
ATOM 1100 C C . PHE A 1 137 ? 10.398 -15.635 -9.502 1.00 95.19 137 PHE A C 1
ATOM 1102 O O . PHE A 1 137 ? 9.778 -16.235 -10.381 1.00 95.19 137 PHE A O 1
ATOM 1109 N N . ALA A 1 138 ? 10.299 -14.309 -9.368 1.00 95.88 138 ALA A N 1
ATOM 1110 C CA . ALA A 1 138 ? 9.528 -13.502 -10.301 1.00 95.88 138 ALA A CA 1
ATOM 1111 C C . ALA A 1 138 ? 10.172 -13.544 -11.692 1.00 95.88 138 ALA A C 1
ATOM 1113 O O . ALA A 1 138 ? 11.334 -13.189 -11.869 1.00 95.88 138 ALA A O 1
ATOM 1114 N N . SER A 1 139 ? 9.383 -13.927 -12.691 1.00 96.06 139 SER A N 1
ATOM 1115 C CA . SER A 1 139 ? 9.749 -13.808 -14.098 1.00 96.06 139 SER A CA 1
ATOM 1116 C C . SER A 1 139 ? 8.576 -13.249 -14.904 1.00 96.06 139 SER A C 1
ATOM 1118 O O . SER A 1 139 ? 7.424 -13.281 -14.455 1.00 96.06 139 SER A O 1
ATOM 1120 N N . GLN A 1 140 ? 8.885 -12.653 -16.055 1.00 95.38 140 GLN A N 1
ATOM 1121 C CA . GLN A 1 140 ? 7.910 -12.064 -16.963 1.00 95.38 140 GLN A CA 1
ATOM 1122 C C . GLN A 1 140 ? 6.991 -13.143 -17.533 1.00 95.38 140 GLN A C 1
ATOM 1124 O O . GLN A 1 140 ? 5.788 -12.916 -17.638 1.00 95.38 140 GLN A O 1
ATOM 1129 N N . GLU A 1 141 ? 7.551 -14.304 -17.883 1.00 92.56 141 GLU A N 1
ATOM 1130 C CA . GLU A 1 141 ? 6.841 -15.373 -18.590 1.00 92.56 141 GLU A CA 1
ATOM 1131 C C . GLU A 1 141 ? 6.097 -14.803 -19.815 1.00 92.56 141 GLU A C 1
ATOM 1133 O O . GLU A 1 141 ? 6.710 -14.162 -20.667 1.00 92.56 141 GLU A O 1
ATOM 1138 N N . ASN A 1 142 ? 4.775 -14.984 -19.869 1.00 91.44 142 ASN A N 1
ATOM 1139 C CA . ASN A 1 142 ? 3.892 -14.486 -20.924 1.00 91.44 142 ASN A CA 1
ATOM 1140 C C . ASN A 1 142 ? 3.188 -13.163 -20.557 1.00 91.44 142 ASN A C 1
ATOM 1142 O O . ASN A 1 142 ? 2.241 -12.760 -21.231 1.00 91.44 142 ASN A O 1
ATOM 1146 N N . LEU A 1 143 ? 3.580 -12.506 -19.461 1.00 94.19 143 LEU A N 1
ATOM 1147 C CA . LEU A 1 143 ? 2.999 -11.230 -19.049 1.00 94.19 143 LEU A CA 1
ATOM 1148 C C . LEU A 1 143 ? 3.536 -10.083 -19.912 1.00 94.19 143 LEU A C 1
ATOM 1150 O O . LEU A 1 143 ? 4.704 -10.076 -20.315 1.00 94.19 143 LEU A O 1
ATOM 1154 N N . SER A 1 144 ? 2.707 -9.054 -20.104 1.00 96.44 144 SER A N 1
ATOM 1155 C CA . SER A 1 144 ? 3.203 -7.778 -20.622 1.00 96.44 144 SER A CA 1
ATOM 1156 C C . SER A 1 144 ? 4.219 -7.168 -19.653 1.00 96.44 144 SER A C 1
ATOM 1158 O O . SER A 1 144 ? 4.165 -7.400 -18.436 1.00 96.44 144 SER A O 1
ATOM 1160 N N . ILE A 1 145 ? 5.117 -6.328 -20.165 1.00 97.75 145 ILE A N 1
ATOM 1161 C CA . ILE A 1 145 ? 6.124 -5.635 -19.352 1.00 97.75 145 ILE A CA 1
ATOM 1162 C C . ILE A 1 145 ? 5.460 -4.791 -18.264 1.00 97.75 145 ILE A C 1
ATOM 1164 O O . ILE A 1 145 ? 5.949 -4.740 -17.135 1.00 97.75 145 ILE A O 1
ATOM 1168 N N . SER A 1 146 ? 4.315 -4.174 -18.566 1.00 97.06 146 SER A N 1
ATOM 1169 C CA . SER A 1 146 ? 3.554 -3.391 -17.585 1.00 97.06 146 SER A CA 1
ATOM 1170 C C . SER A 1 146 ? 2.994 -4.244 -16.441 1.00 97.06 146 SER A C 1
ATOM 1172 O O . SER A 1 146 ? 3.146 -3.872 -15.275 1.00 97.06 146 SER A O 1
ATOM 1174 N N . THR A 1 147 ? 2.410 -5.409 -16.738 1.00 97.06 147 THR A N 1
ATOM 1175 C CA . THR A 1 147 ? 1.878 -6.322 -15.717 1.00 97.06 147 THR A CA 1
ATOM 1176 C C . THR A 1 147 ? 2.996 -6.943 -14.880 1.00 97.06 147 THR A C 1
ATOM 1178 O O . THR A 1 147 ? 2.889 -6.990 -13.652 1.00 97.06 147 THR A O 1
ATOM 1181 N N . TYR A 1 148 ? 4.090 -7.368 -15.515 1.00 98.00 148 TYR A N 1
ATOM 1182 C CA . TYR A 1 148 ? 5.258 -7.904 -14.818 1.00 98.00 148 TYR A CA 1
ATOM 1183 C C . TYR A 1 148 ? 5.884 -6.866 -13.874 1.00 98.00 148 TYR A C 1
ATOM 1185 O O . TYR A 1 148 ? 6.097 -7.143 -12.691 1.00 98.00 148 TYR A O 1
ATOM 1193 N N . TYR A 1 149 ? 6.090 -5.636 -14.355 1.00 97.81 149 TYR A N 1
ATOM 1194 C CA . TYR A 1 149 ? 6.618 -4.549 -13.533 1.00 97.81 149 TYR A CA 1
ATOM 1195 C C . TYR A 1 149 ? 5.702 -4.210 -12.354 1.00 97.81 149 TYR A C 1
ATOM 1197 O O . TYR A 1 149 ? 6.175 -4.039 -11.232 1.00 97.81 149 TYR A O 1
ATOM 1205 N N . ALA A 1 150 ? 4.385 -4.153 -12.578 1.00 96.44 150 ALA A N 1
ATOM 1206 C CA . ALA A 1 150 ? 3.415 -3.898 -11.517 1.00 96.44 150 ALA A CA 1
ATOM 1207 C C . ALA A 1 150 ? 3.455 -4.980 -10.423 1.00 96.44 150 ALA A C 1
ATOM 1209 O O . ALA A 1 150 ? 3.378 -4.650 -9.237 1.00 96.44 150 ALA A O 1
ATOM 1210 N N . LYS A 1 151 ? 3.632 -6.255 -10.800 1.00 95.62 151 LYS A N 1
ATOM 1211 C CA . LYS A 1 151 ? 3.788 -7.370 -9.853 1.00 95.62 151 LYS A CA 1
ATOM 1212 C C . LYS A 1 151 ? 5.034 -7.198 -8.981 1.00 95.62 151 LYS A C 1
ATOM 1214 O O . LYS A 1 151 ? 4.920 -7.272 -7.760 1.00 95.62 151 LYS A O 1
ATOM 1219 N N . LEU A 1 152 ? 6.193 -6.934 -9.588 1.00 97.25 152 LEU A N 1
ATOM 1220 C CA . LEU A 1 15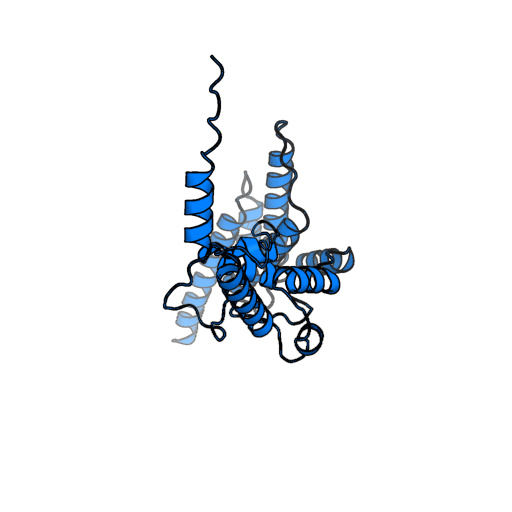2 ? 7.439 -6.688 -8.853 1.00 97.25 152 LEU A CA 1
ATOM 1221 C C . LEU A 1 152 ? 7.335 -5.465 -7.944 1.00 97.25 152 LEU A C 1
ATOM 1223 O O . LEU A 1 152 ? 7.664 -5.542 -6.764 1.00 97.25 152 LEU A O 1
ATOM 1227 N N . LYS A 1 153 ? 6.799 -4.358 -8.466 1.00 96.12 153 LYS A N 1
ATOM 1228 C CA . LYS A 1 153 ? 6.603 -3.131 -7.698 1.00 96.12 153 LYS A CA 1
ATOM 1229 C C . LYS A 1 153 ? 5.737 -3.361 -6.462 1.00 96.12 153 LYS A C 1
ATOM 1231 O O . LYS A 1 153 ? 6.098 -2.897 -5.385 1.00 96.12 153 LYS A O 1
ATOM 1236 N N . ARG A 1 154 ? 4.634 -4.104 -6.602 1.00 93.19 154 ARG A N 1
ATOM 1237 C CA . ARG A 1 154 ? 3.777 -4.479 -5.471 1.00 93.19 154 ARG A CA 1
ATOM 1238 C C . ARG A 1 154 ? 4.577 -5.216 -4.394 1.00 93.19 154 ARG A C 1
ATOM 1240 O O . ARG A 1 154 ? 4.479 -4.848 -3.231 1.00 93.19 154 ARG A O 1
ATOM 1247 N N . LEU A 1 155 ? 5.373 -6.214 -4.781 1.00 93.69 155 LEU A N 1
ATOM 1248 C CA . LEU A 1 155 ? 6.182 -7.007 -3.851 1.00 93.69 155 LEU A CA 1
ATOM 1249 C C . LEU A 1 155 ? 7.271 -6.176 -3.161 1.00 93.69 155 LEU A C 1
ATOM 1251 O O . LEU A 1 155 ? 7.486 -6.318 -1.960 1.00 93.69 155 LEU A O 1
ATOM 1255 N N . TRP A 1 156 ? 7.941 -5.283 -3.893 1.00 95.50 156 TRP A N 1
ATOM 1256 C CA . TRP A 1 156 ? 8.937 -4.380 -3.318 1.00 95.50 156 TRP A CA 1
ATOM 1257 C C . TRP A 1 156 ? 8.329 -3.395 -2.326 1.00 95.50 156 TRP A C 1
ATOM 1259 O O . TRP A 1 156 ? 8.896 -3.189 -1.255 1.00 95.50 156 TRP A O 1
ATOM 1269 N N . ASP A 1 157 ? 7.185 -2.798 -2.670 1.00 91.75 157 ASP A N 1
ATOM 1270 C CA . ASP A 1 157 ? 6.480 -1.860 -1.797 1.00 91.75 157 ASP A CA 1
ATOM 1271 C C . ASP A 1 157 ? 5.972 -2.577 -0.529 1.00 91.75 157 ASP A C 1
ATOM 1273 O O . ASP A 1 157 ? 6.037 -2.018 0.567 1.00 91.75 157 ASP A O 1
ATOM 1277 N N . GLU A 1 158 ? 5.524 -3.832 -0.655 1.00 86.69 158 GLU A N 1
ATOM 1278 C CA . GLU A 1 158 ? 5.118 -4.685 0.468 1.00 86.69 158 GLU A CA 1
ATOM 1279 C C . GLU A 1 158 ? 6.309 -5.023 1.379 1.00 86.69 158 GLU A C 1
ATOM 1281 O O . GLU A 1 158 ? 6.242 -4.810 2.590 1.00 86.69 158 GLU A O 1
ATOM 1286 N N . LEU A 1 159 ? 7.448 -5.435 0.812 1.00 89.25 159 LEU A N 1
ATOM 1287 C CA . LEU A 1 159 ? 8.667 -5.701 1.581 1.00 89.25 159 LEU A CA 1
ATOM 1288 C C . LEU A 1 159 ? 9.193 -4.442 2.287 1.00 89.25 159 LEU A C 1
ATOM 1290 O O . LEU A 1 159 ? 9.576 -4.504 3.454 1.00 89.25 159 LEU A O 1
ATOM 1294 N N . ALA A 1 160 ? 9.190 -3.296 1.603 1.00 89.12 160 ALA A N 1
ATOM 1295 C CA . ALA A 1 160 ? 9.629 -2.020 2.166 1.00 89.12 160 ALA A CA 1
ATOM 1296 C C . ALA A 1 160 ? 8.711 -1.530 3.296 1.00 89.12 160 ALA A C 1
ATOM 1298 O O . ALA A 1 160 ? 9.174 -0.843 4.206 1.00 89.12 160 ALA A O 1
ATOM 1299 N N . PHE A 1 161 ? 7.425 -1.890 3.264 1.00 83.69 161 PHE A N 1
ATOM 1300 C CA . PHE A 1 161 ? 6.502 -1.616 4.362 1.00 83.69 161 PHE A CA 1
ATOM 1301 C C . PHE A 1 161 ? 6.861 -2.416 5.624 1.00 83.69 161 PHE A C 1
ATOM 1303 O O . PHE A 1 161 ? 6.819 -1.863 6.721 1.00 83.69 161 PHE A O 1
ATOM 1310 N N . HIS A 1 162 ? 7.265 -3.682 5.474 1.00 77.00 162 HIS A N 1
ATOM 1311 C CA . HIS A 1 162 ? 7.715 -4.529 6.588 1.00 77.00 162 HIS A CA 1
ATOM 1312 C C . HIS A 1 162 ? 9.102 -4.183 7.110 1.00 77.00 162 HIS A C 1
ATOM 1314 O O . HIS A 1 162 ? 9.367 -4.269 8.308 1.00 77.00 162 HIS A O 1
ATOM 1320 N N . LYS A 1 163 ? 10.004 -3.825 6.198 1.00 82.06 163 LYS A N 1
ATOM 1321 C CA . LYS A 1 163 ? 11.398 -3.505 6.488 1.00 82.06 163 LYS A CA 1
ATOM 1322 C C . LYS A 1 163 ? 11.700 -2.080 6.047 1.00 82.06 163 LYS A C 1
ATOM 1324 O O . LYS A 1 163 ? 12.446 -1.884 5.082 1.00 82.06 163 LYS A O 1
ATOM 1329 N N . PRO A 1 164 ? 11.118 -1.077 6.731 1.00 85.00 164 PRO A N 1
ATOM 1330 C CA . PRO A 1 164 ? 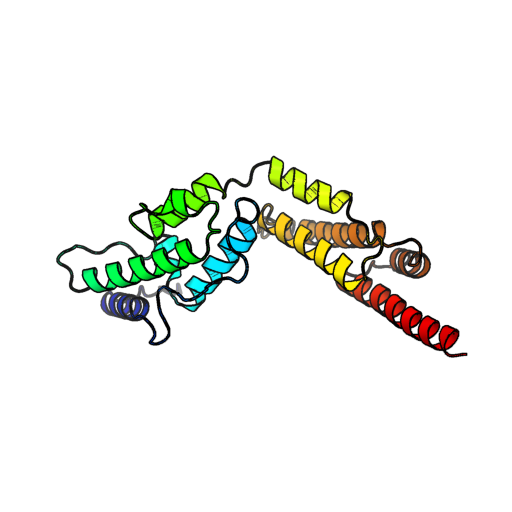11.407 0.305 6.414 1.00 85.00 164 PRO A CA 1
ATOM 1331 C C . PRO A 1 164 ? 12.889 0.570 6.659 1.00 85.00 164 PRO A C 1
ATOM 1333 O O . PRO A 1 164 ? 13.469 0.125 7.652 1.00 85.00 164 PRO A O 1
ATOM 1336 N N . ILE A 1 165 ? 13.504 1.323 5.751 1.00 87.38 165 ILE A N 1
ATOM 1337 C CA . ILE A 1 165 ? 14.871 1.790 5.954 1.00 87.38 165 ILE A CA 1
ATOM 1338 C C . ILE A 1 165 ? 14.844 2.744 7.157 1.00 87.38 165 ILE A C 1
ATOM 1340 O O . ILE A 1 165 ? 14.073 3.712 7.137 1.00 87.38 165 ILE A O 1
ATOM 1344 N N . PRO A 1 166 ? 15.637 2.482 8.213 1.00 87.12 166 PRO A N 1
ATOM 1345 C CA . PRO A 1 166 ? 15.660 3.342 9.386 1.00 87.12 166 PRO A CA 1
ATOM 1346 C C . PRO A 1 166 ? 16.141 4.729 8.975 1.00 87.12 166 PRO A C 1
ATOM 1348 O O . PRO A 1 166 ? 17.077 4.836 8.192 1.00 87.12 166 PRO A O 1
ATOM 1351 N N . GLN A 1 167 ? 15.513 5.778 9.501 1.00 87.06 167 GLN A N 1
ATOM 1352 C CA . GLN A 1 167 ? 15.944 7.152 9.256 1.00 87.06 167 GLN A CA 1
ATOM 1353 C C . GLN A 1 167 ? 17.197 7.451 10.083 1.00 87.06 167 GLN A C 1
ATOM 1355 O O . GLN A 1 167 ? 17.226 7.196 11.287 1.00 87.06 167 GLN A O 1
ATOM 1360 N N . CYS A 1 168 ? 18.231 7.999 9.450 1.00 88.56 168 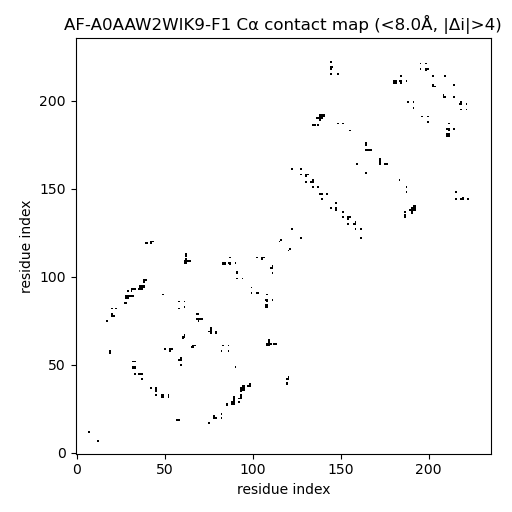CYS A N 1
ATOM 1361 C CA . CYS A 1 168 ? 19.446 8.429 10.131 1.00 88.56 168 CYS A CA 1
ATOM 1362 C C . CYS A 1 168 ? 20.057 9.672 9.476 1.00 88.56 168 CYS A C 1
ATOM 1364 O O . CYS A 1 168 ? 20.044 9.821 8.254 1.00 88.56 168 CYS A O 1
ATOM 1366 N N . GLU A 1 169 ? 20.705 10.510 10.280 1.00 90.94 169 GLU A N 1
ATOM 1367 C CA . GLU A 1 169 ? 21.396 11.717 9.803 1.00 90.94 169 GLU A CA 1
ATOM 1368 C C . GLU A 1 169 ? 22.792 11.424 9.225 1.00 90.94 169 GLU A C 1
ATOM 1370 O O . GLU A 1 169 ? 23.351 12.236 8.495 1.00 90.94 169 GLU A O 1
ATOM 1375 N N . CYS A 1 170 ? 23.357 10.238 9.482 1.00 90.81 170 CYS A N 1
ATOM 1376 C CA . CYS A 1 170 ? 24.721 9.880 9.069 1.00 90.81 170 CYS A CA 1
ATOM 1377 C C . CYS A 1 170 ? 24.867 9.466 7.590 1.00 90.81 170 CYS A C 1
ATOM 1379 O O . CYS A 1 170 ? 25.930 9.009 7.178 1.00 90.81 170 CYS A O 1
ATOM 1381 N N . GLY A 1 171 ? 23.805 9.568 6.785 1.00 89.31 171 GLY A N 1
ATOM 1382 C CA . GLY A 1 171 ? 23.820 9.207 5.362 1.00 89.31 171 GLY A CA 1
ATOM 1383 C C . GLY A 1 171 ? 23.728 7.704 5.052 1.00 89.31 171 GLY A C 1
ATOM 1384 O O . GLY A 1 171 ? 23.446 7.352 3.907 1.00 89.31 171 GLY A O 1
ATOM 1385 N N . ALA A 1 172 ? 23.861 6.807 6.038 1.00 92.38 172 ALA A N 1
ATOM 1386 C CA . ALA A 1 172 ? 23.732 5.357 5.832 1.00 92.38 172 ALA A CA 1
ATOM 1387 C C . ALA A 1 172 ? 22.360 4.950 5.257 1.00 92.38 172 ALA A C 1
ATOM 1389 O O . ALA A 1 172 ? 22.284 4.071 4.402 1.00 92.38 172 ALA A O 1
ATOM 1390 N N . SER A 1 173 ? 21.286 5.649 5.646 1.00 92.62 173 SER A N 1
ATOM 1391 C CA . SER A 1 173 ? 19.938 5.473 5.076 1.00 92.62 173 SER A CA 1
ATOM 1392 C C . SER A 1 173 ? 19.926 5.635 3.559 1.00 92.62 173 SER A C 1
ATOM 1394 O O . SER A 1 173 ? 19.268 4.872 2.857 1.00 92.62 173 SER A O 1
ATOM 1396 N N . LYS A 1 174 ? 20.665 6.630 3.051 1.00 91.38 174 LYS A N 1
ATOM 1397 C CA . LYS A 1 174 ? 20.742 6.922 1.620 1.00 91.38 174 LYS A CA 1
ATOM 1398 C C . LYS A 1 174 ? 21.469 5.802 0.883 1.00 91.38 174 LYS A C 1
ATOM 1400 O O . LYS A 1 174 ? 20.972 5.331 -0.128 1.00 91.38 174 LYS A O 1
ATOM 1405 N N . ILE A 1 175 ? 22.579 5.319 1.442 1.00 92.50 175 ILE A N 1
ATOM 1406 C CA . ILE A 1 175 ? 23.336 4.193 0.877 1.00 92.50 175 ILE A CA 1
ATOM 1407 C C . ILE A 1 175 ? 22.464 2.931 0.815 1.00 92.50 175 ILE A C 1
ATOM 1409 O O . ILE A 1 175 ? 22.412 2.274 -0.220 1.00 92.50 175 ILE A O 1
ATOM 1413 N N . LEU A 1 176 ? 21.733 2.614 1.890 1.00 92.50 176 LEU A N 1
ATOM 1414 C CA . LEU A 1 176 ? 20.808 1.475 1.916 1.00 92.50 176 LEU A CA 1
ATOM 1415 C C . LEU A 1 176 ? 19.667 1.631 0.901 1.00 92.50 176 LEU A C 1
ATOM 1417 O O . LEU A 1 176 ? 19.277 0.654 0.262 1.00 92.50 176 LEU A O 1
ATOM 1421 N N . ALA A 1 177 ? 19.143 2.847 0.728 1.00 92.19 177 ALA A N 1
ATOM 1422 C CA . ALA A 1 177 ? 18.119 3.134 -0.271 1.00 92.19 177 ALA A CA 1
ATOM 1423 C C . ALA A 1 177 ? 18.654 2.941 -1.697 1.00 92.19 177 ALA A C 1
ATOM 1425 O O . ALA A 1 177 ? 18.009 2.266 -2.497 1.00 92.19 177 ALA A O 1
ATOM 1426 N N . ASP A 1 178 ? 19.851 3.450 -1.990 1.00 92.25 178 ASP A N 1
ATOM 1427 C CA . ASP A 1 178 ? 20.499 3.308 -3.295 1.00 92.25 178 ASP A CA 1
ATOM 1428 C C . ASP A 1 178 ? 20.815 1.830 -3.605 1.00 92.25 178 ASP A C 1
ATOM 1430 O O . ASP A 1 178 ? 20.558 1.358 -4.715 1.00 92.25 178 ASP A O 1
ATOM 1434 N N . MET A 1 179 ? 21.280 1.060 -2.611 1.00 92.75 179 MET A N 1
ATOM 1435 C CA . MET A 1 179 ? 21.468 -0.394 -2.732 1.00 92.75 179 MET A CA 1
ATOM 1436 C C . MET A 1 179 ? 20.150 -1.122 -3.022 1.00 92.75 179 MET A C 1
ATOM 1438 O O . MET A 1 179 ? 20.105 -1.982 -3.900 1.00 92.75 179 MET A O 1
ATOM 1442 N N . ASN A 1 180 ? 19.062 -0.761 -2.335 1.00 93.38 180 ASN A N 1
ATOM 1443 C CA . ASN A 1 180 ? 17.742 -1.338 -2.595 1.00 93.38 180 ASN A CA 1
ATOM 1444 C C . ASN A 1 180 ? 17.246 -1.023 -4.009 1.00 93.38 180 ASN A C 1
ATOM 1446 O O . ASN A 1 180 ? 16.760 -1.921 -4.692 1.00 93.38 180 ASN A O 1
ATOM 1450 N N . LEU A 1 181 ? 17.405 0.216 -4.478 1.00 94.31 181 LEU A N 1
ATOM 1451 C CA . LEU A 1 181 ? 17.037 0.599 -5.844 1.00 94.31 181 LEU A CA 1
ATOM 1452 C C . LEU A 1 181 ? 17.861 -0.164 -6.892 1.00 94.31 181 LEU A C 1
ATOM 1454 O O . LEU A 1 181 ? 17.315 -0.582 -7.915 1.00 94.31 181 LEU A O 1
ATOM 1458 N N . SER A 1 182 ? 19.149 -0.390 -6.625 1.00 94.88 182 SER A N 1
ATOM 1459 C CA . SER A 1 182 ? 20.014 -1.218 -7.472 1.00 94.88 182 SER A CA 1
ATOM 1460 C C . SER A 1 182 ? 19.548 -2.680 -7.508 1.00 94.88 182 SER A C 1
ATOM 1462 O O . SER A 1 182 ? 19.417 -3.268 -8.582 1.00 94.88 182 SER A O 1
ATOM 1464 N N . ASN A 1 183 ? 19.189 -3.255 -6.355 1.00 95.62 183 ASN A N 1
ATOM 1465 C CA . ASN A 1 183 ? 18.643 -4.612 -6.277 1.00 95.62 183 ASN A CA 1
ATOM 1466 C C . ASN A 1 183 ? 17.321 -4.747 -7.046 1.00 95.62 183 ASN A C 1
ATOM 1468 O O . ASN A 1 183 ? 17.137 -5.724 -7.767 1.00 95.62 183 ASN A O 1
ATOM 1472 N N . GLN A 1 184 ? 16.425 -3.759 -6.948 1.00 97.44 184 GLN A N 1
ATOM 1473 C CA . GLN A 1 184 ? 15.166 -3.737 -7.703 1.00 97.44 184 GLN A CA 1
ATOM 1474 C C . GLN A 1 184 ? 15.407 -3.701 -9.217 1.00 97.44 184 GLN A C 1
ATOM 1476 O O . GLN A 1 184 ? 14.739 -4.415 -9.966 1.00 97.44 184 GLN A O 1
ATOM 1481 N N . LEU A 1 185 ? 16.386 -2.913 -9.679 1.00 98.00 185 LEU A N 1
ATOM 1482 C CA . LEU A 1 185 ? 16.797 -2.914 -11.084 1.00 98.00 185 LEU A CA 1
ATOM 1483 C C . LEU A 1 185 ? 17.253 -4.310 -11.524 1.00 98.00 185 LEU A C 1
ATOM 1485 O O . LEU A 1 185 ? 16.776 -4.807 -12.542 1.00 98.00 185 LEU A O 1
ATOM 1489 N N . MET A 1 186 ? 18.143 -4.948 -10.761 1.00 97.81 186 MET A N 1
ATOM 1490 C CA . MET A 1 186 ? 18.650 -6.280 -11.102 1.00 97.81 186 MET A CA 1
ATOM 1491 C C . MET A 1 186 ? 17.534 -7.325 -11.114 1.00 97.81 186 MET A C 1
ATOM 1493 O O . MET A 1 186 ? 17.411 -8.065 -12.084 1.00 97.81 186 MET A O 1
ATOM 1497 N N . GLN A 1 187 ? 16.667 -7.333 -10.101 1.00 97.88 187 GLN A N 1
ATOM 1498 C CA . GLN A 1 187 ? 15.514 -8.235 -10.024 1.00 97.88 187 GLN A CA 1
ATOM 1499 C C . GLN A 1 187 ? 14.570 -8.063 -11.219 1.00 97.88 187 GLN A C 1
ATOM 1501 O O . GLN A 1 187 ? 14.149 -9.054 -11.812 1.00 97.88 187 GLN A O 1
ATOM 1506 N N . PHE A 1 188 ? 14.286 -6.819 -11.625 1.00 98.25 188 PHE A N 1
ATOM 1507 C CA . PHE A 1 188 ? 13.498 -6.554 -12.828 1.00 98.25 188 PHE A CA 1
ATOM 1508 C C . PHE A 1 188 ? 14.136 -7.175 -14.068 1.00 98.25 188 PHE A C 1
ATOM 1510 O O . PHE A 1 188 ? 13.471 -7.939 -14.766 1.00 98.25 188 PHE A O 1
ATOM 1517 N N . LEU A 1 189 ? 15.414 -6.870 -14.315 1.00 97.75 189 LEU A N 1
ATOM 1518 C CA . LEU A 1 189 ? 16.140 -7.312 -15.504 1.00 97.75 189 LEU A CA 1
ATOM 1519 C C . LEU A 1 189 ? 16.325 -8.835 -15.556 1.00 97.75 189 LEU A C 1
ATOM 1521 O O . LEU A 1 189 ? 16.214 -9.413 -16.636 1.00 97.75 189 LEU A O 1
ATOM 1525 N N . MET A 1 190 ? 16.591 -9.481 -14.417 1.00 96.81 190 MET A N 1
ATOM 1526 C CA . MET A 1 190 ? 16.819 -10.928 -14.323 1.00 96.81 190 MET A CA 1
ATOM 1527 C C . MET A 1 190 ? 15.599 -11.746 -14.741 1.00 96.81 190 MET A C 1
ATOM 1529 O O . MET A 1 190 ? 15.758 -12.769 -15.397 1.00 96.81 190 MET A O 1
ATOM 1533 N N . GLY A 1 191 ? 14.394 -11.300 -14.384 1.00 96.75 191 GLY A N 1
ATOM 1534 C CA . GLY A 1 191 ? 13.171 -12.015 -14.738 1.00 96.75 191 GLY A CA 1
ATOM 1535 C C . GLY A 1 191 ? 12.592 -11.645 -16.107 1.00 96.75 191 GLY A C 1
ATOM 1536 O O . GLY A 1 191 ? 11.562 -12.200 -16.477 1.00 96.75 191 GLY A O 1
ATOM 1537 N N . LEU A 1 192 ? 13.202 -10.727 -16.870 1.00 97.44 192 LEU A N 1
ATOM 1538 C CA . LEU A 1 192 ? 12.745 -10.425 -18.234 1.00 97.44 192 LEU A CA 1
ATOM 1539 C C . LEU A 1 192 ? 12.858 -11.653 -19.139 1.00 97.44 192 LEU A C 1
ATOM 1541 O O . LEU A 1 192 ? 13.860 -12.368 -19.105 1.00 97.44 192 LEU A O 1
ATOM 1545 N N . HIS A 1 193 ? 11.852 -11.844 -19.992 1.00 96.44 193 HIS A N 1
ATOM 1546 C CA . HIS A 1 193 ? 11.846 -12.919 -20.976 1.00 96.44 193 HIS A CA 1
ATOM 1547 C C . HIS A 1 193 ? 13.014 -12.765 -21.967 1.00 96.44 193 HIS A C 1
ATOM 1549 O O . HIS A 1 193 ? 13.390 -11.641 -22.313 1.00 96.44 193 HIS A O 1
ATOM 1555 N N . GLU A 1 194 ? 13.542 -13.885 -22.478 1.00 94.19 194 GLU A N 1
ATOM 1556 C CA . GLU A 1 194 ? 14.723 -13.927 -23.367 1.00 94.19 194 GLU A CA 1
ATOM 1557 C C . GLU A 1 194 ? 14.567 -13.065 -24.623 1.00 94.19 194 GLU A C 1
ATOM 1559 O O . GLU A 1 194 ? 15.512 -12.514 -25.188 1.00 94.19 194 GLU A O 1
ATOM 1564 N N . SER A 1 195 ? 13.321 -12.870 -25.049 1.00 94.06 195 SER A N 1
ATOM 1565 C CA . SER A 1 195 ? 13.013 -11.984 -26.156 1.00 94.06 195 SER A CA 1
ATOM 1566 C C . SER A 1 195 ? 13.530 -10.558 -25.915 1.00 94.06 195 SER A C 1
ATOM 1568 O O . SER A 1 195 ? 13.804 -9.865 -26.885 1.00 94.06 195 SER A O 1
ATOM 1570 N N . PHE A 1 196 ? 13.681 -10.092 -24.674 1.00 96.19 196 PHE A N 1
ATOM 1571 C CA . PHE A 1 196 ? 14.173 -8.753 -24.330 1.00 96.19 196 PHE A CA 1
ATOM 1572 C C . PHE A 1 196 ? 15.688 -8.693 -24.055 1.00 96.19 196 PHE A C 1
ATOM 1574 O O . PHE A 1 196 ? 16.189 -7.643 -23.647 1.00 96.19 196 PHE A O 1
ATOM 1581 N N . ASP A 1 197 ? 16.443 -9.758 -24.339 1.00 95.75 197 ASP A N 1
ATOM 1582 C CA . ASP A 1 197 ? 17.886 -9.852 -24.075 1.00 95.75 197 ASP A CA 1
ATOM 1583 C C . ASP A 1 197 ? 18.697 -8.686 -24.634 1.00 95.75 197 ASP A C 1
ATOM 1585 O O . ASP A 1 197 ? 19.581 -8.159 -23.962 1.00 95.75 197 ASP A O 1
ATOM 1589 N N . HIS A 1 198 ? 18.371 -8.230 -25.845 1.00 96.56 198 HIS A N 1
ATOM 1590 C CA . HIS A 1 198 ? 19.088 -7.123 -26.472 1.00 96.56 198 HIS A CA 1
ATOM 1591 C C . HIS A 1 198 ? 19.002 -5.830 -25.645 1.00 96.56 198 HIS A C 1
ATOM 1593 O O . HIS A 1 198 ? 20.027 -5.221 -25.342 1.00 96.56 198 HIS A O 1
ATOM 1599 N N . VAL A 1 199 ? 17.792 -5.428 -25.234 1.00 97.38 199 VAL A N 1
ATOM 1600 C CA . VAL A 1 199 ? 17.601 -4.212 -24.425 1.00 97.38 199 VAL A CA 1
ATOM 1601 C C . VAL A 1 199 ? 18.110 -4.408 -22.997 1.00 97.38 199 VAL A C 1
ATOM 1603 O O . VAL A 1 199 ? 18.677 -3.478 -22.427 1.00 97.38 199 VAL A O 1
ATOM 1606 N N . ARG A 1 200 ? 17.998 -5.622 -22.440 1.00 98.00 200 ARG A N 1
ATOM 1607 C CA . ARG A 1 200 ? 18.590 -5.973 -21.142 1.00 98.00 200 ARG A CA 1
ATOM 1608 C C . ARG A 1 200 ? 20.106 -5.774 -21.156 1.00 98.00 200 ARG A C 1
ATOM 1610 O O . ARG A 1 200 ? 20.634 -5.086 -20.288 1.00 98.00 200 ARG A O 1
ATOM 1617 N N . ASN A 1 201 ? 20.793 -6.302 -22.166 1.00 97.06 201 ASN A N 1
ATOM 1618 C CA . ASN A 1 201 ? 22.243 -6.174 -22.305 1.00 97.06 201 ASN A CA 1
ATOM 1619 C C . ASN A 1 201 ? 22.669 -4.718 -22.532 1.00 97.06 201 ASN A C 1
ATOM 1621 O O . ASN A 1 201 ? 23.634 -4.267 -21.925 1.00 97.06 201 ASN A O 1
ATOM 1625 N N . GLN A 1 202 ? 21.926 -3.953 -23.340 1.00 97.44 202 GLN A N 1
ATOM 1626 C CA . GLN A 1 202 ? 22.181 -2.518 -23.505 1.00 97.44 202 GLN A CA 1
ATOM 1627 C C . GLN A 1 202 ? 22.082 -1.752 -22.183 1.00 97.44 202 GLN A C 1
ATOM 1629 O O . GLN A 1 202 ? 22.933 -0.913 -21.907 1.00 97.44 202 GLN A O 1
ATOM 1634 N N . ILE A 1 203 ? 21.065 -2.043 -21.363 1.00 98.12 203 ILE A N 1
ATOM 1635 C CA . ILE A 1 203 ? 20.889 -1.420 -20.045 1.00 98.12 203 ILE A CA 1
ATOM 1636 C C . ILE A 1 203 ? 22.060 -1.761 -19.116 1.00 98.12 203 ILE A C 1
ATOM 1638 O O . ILE A 1 203 ? 22.569 -0.873 -18.436 1.00 98.12 203 ILE A O 1
ATOM 1642 N N . LEU 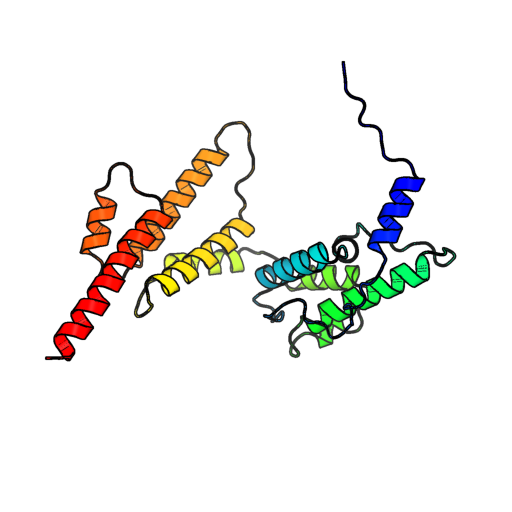A 1 204 ? 22.499 -3.024 -19.101 1.00 97.31 204 LEU A N 1
ATOM 1643 C CA . LEU A 1 204 ? 23.603 -3.490 -18.252 1.00 97.31 204 LEU A CA 1
ATOM 1644 C C . LEU A 1 204 ? 24.964 -2.881 -18.625 1.00 97.31 204 LEU A C 1
ATOM 1646 O O . LEU A 1 204 ? 25.848 -2.829 -17.778 1.00 97.31 204 LEU A O 1
ATOM 1650 N N . LEU A 1 205 ? 25.126 -2.402 -19.861 1.00 97.50 205 LEU A N 1
ATOM 1651 C CA . LEU A 1 205 ? 26.336 -1.722 -20.337 1.00 97.50 205 LEU A CA 1
ATOM 1652 C C . LEU A 1 205 ? 26.323 -0.200 -20.098 1.00 97.50 205 LEU A C 1
ATOM 1654 O O . LEU A 1 205 ? 27.265 0.488 -20.487 1.00 97.50 205 LEU A O 1
ATOM 1658 N N . MET A 1 206 ? 25.263 0.356 -19.504 1.00 96.75 206 MET A N 1
ATOM 1659 C CA . MET A 1 206 ? 25.196 1.787 -19.201 1.00 96.75 206 MET A CA 1
ATOM 1660 C C . MET A 1 206 ? 26.059 2.143 -17.984 1.00 96.75 206 MET A C 1
ATOM 1662 O O . MET A 1 206 ? 25.907 1.545 -16.921 1.00 96.75 206 MET A O 1
ATOM 1666 N N . GLU A 1 207 ? 26.867 3.200 -18.104 1.00 93.31 207 GLU A N 1
ATOM 1667 C CA . GLU A 1 207 ? 27.599 3.796 -16.981 1.00 93.31 207 GLU A CA 1
ATOM 1668 C C . GLU A 1 207 ? 27.218 5.280 -16.793 1.00 93.31 207 GLU A C 1
ATOM 1670 O O . GLU A 1 207 ? 27.470 6.095 -17.686 1.00 93.31 207 GLU A O 1
ATOM 1675 N N . PRO A 1 208 ? 26.602 5.664 -15.652 1.00 93.56 208 PRO A N 1
ATOM 1676 C CA . PRO A 1 208 ? 26.103 4.797 -14.578 1.00 93.56 208 PRO A CA 1
ATOM 1677 C C . PRO A 1 208 ? 24.849 4.006 -14.991 1.00 93.56 208 PRO A C 1
ATOM 1679 O O . PRO A 1 208 ? 24.115 4.404 -15.903 1.00 93.56 208 PRO A O 1
ATOM 1682 N N . LEU A 1 209 ? 24.563 2.921 -14.260 1.00 95.31 209 LEU A N 1
ATOM 1683 C CA . LEU A 1 209 ? 23.327 2.155 -14.433 1.00 95.31 209 LEU A CA 1
ATOM 1684 C C . LEU A 1 209 ? 22.089 3.058 -14.257 1.00 95.31 209 LEU A C 1
ATOM 1686 O O . LEU A 1 209 ? 22.077 3.952 -13.402 1.00 95.31 209 LEU A O 1
ATOM 1690 N N . PRO A 1 210 ? 21.027 2.853 -15.055 1.00 96.88 210 PRO A N 1
ATOM 1691 C CA . PRO A 1 210 ? 19.821 3.663 -14.968 1.00 96.88 210 PRO A CA 1
ATOM 1692 C C . PRO A 1 210 ? 18.982 3.302 -13.738 1.00 96.88 210 PRO A C 1
ATOM 1694 O O . PRO A 1 210 ? 19.106 2.228 -13.164 1.00 96.88 210 PRO A O 1
ATOM 1697 N N . SER A 1 211 ? 18.035 4.169 -13.375 1.00 96.88 211 SER A N 1
ATOM 1698 C CA . SER A 1 211 ? 17.013 3.801 -12.393 1.00 96.88 211 SER A CA 1
ATOM 1699 C C . SER A 1 211 ? 16.086 2.707 -12.930 1.00 96.88 211 SER A C 1
ATOM 1701 O O . SER A 1 211 ? 15.853 2.605 -14.138 1.00 96.88 211 SER A O 1
ATOM 1703 N N . VAL A 1 212 ? 15.473 1.948 -12.020 1.00 97.00 212 VAL A N 1
ATOM 1704 C CA . VAL A 1 212 ? 14.491 0.907 -12.356 1.00 97.00 212 VAL A CA 1
ATOM 1705 C C . VAL A 1 212 ? 13.333 1.438 -13.222 1.00 97.00 212 VAL A C 1
ATOM 1707 O O . VAL A 1 212 ? 12.950 0.806 -14.202 1.00 97.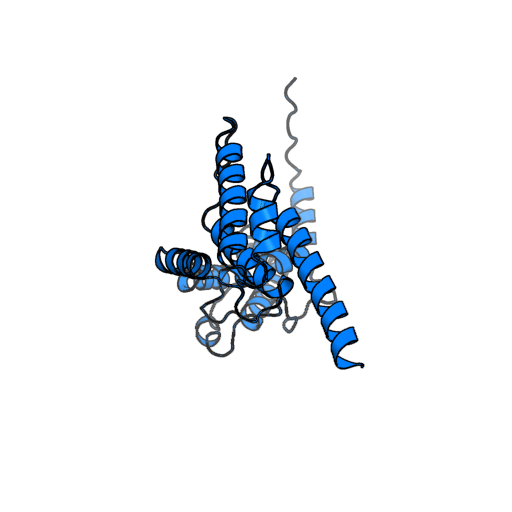00 212 VAL A O 1
ATOM 1710 N N . ASN A 1 213 ? 12.857 2.664 -12.968 1.00 96.31 213 ASN A N 1
ATOM 1711 C CA . ASN A 1 213 ? 11.813 3.313 -13.776 1.00 96.31 213 ASN A CA 1
ATOM 1712 C C . ASN A 1 213 ? 12.281 3.636 -15.207 1.00 96.31 213 ASN A C 1
ATOM 1714 O O . ASN A 1 213 ? 11.507 3.530 -16.165 1.00 96.31 213 ASN A O 1
ATOM 1718 N N . LYS A 1 214 ? 13.548 4.042 -15.369 1.00 97.50 214 LYS A N 1
ATOM 1719 C CA . LYS A 1 214 ? 14.131 4.310 -16.689 1.00 97.50 214 LYS A CA 1
ATOM 1720 C C . LYS A 1 214 ? 14.335 3.005 -17.460 1.00 97.50 214 LYS A C 1
ATOM 1722 O O . LYS A 1 214 ? 13.966 2.956 -18.629 1.00 97.50 214 LYS A O 1
ATOM 1727 N N . ALA A 1 215 ? 14.829 1.953 -16.805 1.00 98.06 215 ALA A N 1
ATOM 1728 C CA . ALA A 1 215 ? 14.937 0.617 -17.391 1.00 98.06 215 ALA A CA 1
ATOM 1729 C C . ALA A 1 215 ? 13.565 0.082 -17.836 1.00 98.06 215 ALA A C 1
ATOM 1731 O O . ALA A 1 215 ? 13.407 -0.281 -18.999 1.00 98.06 215 ALA A O 1
ATOM 1732 N N . TYR A 1 216 ? 12.547 0.144 -16.969 1.00 98.19 216 TYR A N 1
ATOM 1733 C CA . TYR A 1 216 ? 11.160 -0.191 -17.311 1.00 98.19 216 TYR A CA 1
ATOM 1734 C C . TYR A 1 216 ? 10.680 0.546 -18.567 1.00 98.19 216 TYR A C 1
ATOM 1736 O O . TYR A 1 216 ? 10.183 -0.072 -19.506 1.00 98.19 216 TYR A O 1
ATOM 1744 N N . SER A 1 217 ? 10.902 1.862 -18.631 1.00 97.81 217 SER A N 1
ATOM 1745 C CA . SER A 1 217 ? 10.502 2.681 -19.781 1.00 97.81 217 SER A CA 1
ATOM 1746 C C . SER A 1 217 ? 11.217 2.282 -21.077 1.00 97.81 217 SER A C 1
ATOM 1748 O O . SER A 1 217 ? 10.620 2.354 -22.149 1.00 97.81 217 SER A O 1
ATOM 1750 N N . MET A 1 218 ? 12.489 1.879 -21.005 1.00 98.00 218 MET A N 1
ATOM 1751 C CA . MET A 1 218 ? 13.254 1.409 -22.165 1.00 98.00 218 MET A CA 1
ATOM 1752 C C . MET A 1 218 ? 12.714 0.075 -22.683 1.00 98.00 218 MET A C 1
ATOM 1754 O O . MET A 1 218 ? 12.473 -0.058 -23.880 1.00 98.00 218 MET A O 1
ATOM 1758 N N . VAL A 1 219 ? 12.464 -0.883 -21.790 1.00 97.69 219 VAL A N 1
ATOM 1759 C CA . VAL A 1 219 ? 11.944 -2.206 -22.163 1.00 97.69 219 VAL A CA 1
ATOM 1760 C C . VAL A 1 219 ? 10.510 -2.103 -22.698 1.00 97.69 219 VAL A C 1
ATOM 1762 O O . VAL A 1 219 ? 10.198 -2.695 -23.728 1.00 97.69 219 VAL A O 1
ATOM 1765 N N . LEU A 1 220 ? 9.665 -1.268 -22.084 1.00 96.94 220 LEU A N 1
ATOM 1766 C CA . LEU A 1 220 ? 8.293 -1.019 -22.542 1.00 96.94 220 LEU A CA 1
ATOM 1767 C C . LEU A 1 220 ? 8.243 -0.422 -23.960 1.00 96.94 220 LEU A C 1
ATOM 1769 O O . LEU A 1 220 ? 7.345 -0.735 -24.737 1.00 96.94 220 LEU A O 1
ATOM 1773 N N . ARG A 1 221 ? 9.205 0.435 -24.331 1.00 96.06 221 ARG A N 1
ATOM 1774 C CA . ARG A 1 221 ? 9.304 0.956 -25.709 1.00 96.06 221 ARG A CA 1
ATOM 1775 C C . ARG A 1 221 ? 9.584 -0.160 -26.714 1.00 96.06 221 ARG A C 1
ATOM 1777 O O . ARG A 1 221 ? 9.009 -0.145 -27.797 1.00 96.06 221 ARG A O 1
ATOM 1784 N N . VAL A 1 222 ? 10.440 -1.113 -26.348 1.00 95.50 222 VAL A N 1
ATOM 1785 C CA . VAL A 1 222 ? 10.764 -2.271 -27.192 1.00 95.50 222 VAL A CA 1
ATOM 1786 C C . VAL A 1 222 ? 9.562 -3.202 -27.337 1.00 95.50 222 VAL A C 1
ATOM 1788 O O . VAL A 1 222 ? 9.311 -3.674 -28.441 1.00 95.50 222 VAL A O 1
ATOM 1791 N N . GLU A 1 223 ? 8.797 -3.433 -26.265 1.00 95.25 223 GLU A N 1
ATOM 1792 C CA . GLU A 1 223 ? 7.544 -4.203 -26.324 1.00 95.25 223 GLU A CA 1
ATOM 1793 C C . GLU A 1 223 ? 6.569 -3.585 -27.337 1.00 95.25 223 GLU A C 1
ATOM 1795 O O . GLU A 1 223 ? 6.201 -4.239 -28.310 1.00 95.25 223 GLU A O 1
ATOM 1800 N N . LYS A 1 224 ? 6.274 -2.286 -27.203 1.00 94.06 224 LYS A N 1
ATOM 1801 C CA . LYS A 1 224 ? 5.380 -1.567 -28.127 1.00 94.06 224 LYS A CA 1
ATOM 1802 C C . LYS A 1 224 ? 5.861 -1.582 -29.575 1.00 94.06 224 LYS A C 1
ATOM 1804 O O . LYS A 1 224 ? 5.065 -1.705 -30.498 1.00 94.06 224 LYS A O 1
ATOM 1809 N N . GLN A 1 225 ? 7.169 -1.447 -29.800 1.00 92.50 225 GLN A N 1
ATOM 1810 C CA . GLN A 1 225 ? 7.726 -1.511 -31.152 1.00 92.50 225 GLN A CA 1
ATOM 1811 C C . GLN A 1 225 ? 7.493 -2.890 -31.791 1.00 92.50 225 GLN A C 1
ATOM 1813 O O . GLN A 1 225 ? 7.234 -2.980 -32.990 1.00 92.50 225 GLN A O 1
ATOM 1818 N N . ARG A 1 226 ? 7.577 -3.966 -31.004 1.00 88.56 226 ARG A N 1
ATOM 1819 C CA . ARG A 1 226 ? 7.350 -5.334 -31.488 1.00 88.56 226 ARG A CA 1
ATOM 1820 C C . ARG A 1 226 ? 5.896 -5.606 -31.819 1.00 88.56 226 ARG A C 1
ATOM 1822 O O . ARG A 1 226 ? 5.648 -6.255 -32.828 1.00 88.56 226 ARG A O 1
ATOM 1829 N N . GLU A 1 227 ? 4.971 -5.093 -31.014 1.00 88.31 227 GLU A N 1
ATOM 1830 C CA . GLU A 1 227 ? 3.531 -5.181 -31.283 1.00 88.31 227 GLU A CA 1
ATOM 1831 C C . GLU A 1 227 ? 3.201 -4.577 -32.655 1.00 88.31 227 GLU A C 1
ATOM 1833 O O . GLU A 1 227 ? 2.601 -5.246 -33.493 1.00 88.31 227 GLU A O 1
ATOM 1838 N N . VAL A 1 228 ? 3.721 -3.377 -32.948 1.00 84.50 228 VAL A N 1
ATOM 1839 C CA . VAL A 1 228 ? 3.543 -2.723 -34.257 1.00 84.50 228 VAL A CA 1
ATOM 1840 C C . VAL A 1 228 ? 4.134 -3.558 -35.396 1.00 84.50 228 VAL A C 1
ATOM 1842 O O . VAL A 1 228 ? 3.502 -3.728 -36.437 1.00 84.50 228 VAL A O 1
ATOM 1845 N N . HIS A 1 229 ? 5.343 -4.101 -35.225 1.00 75.38 229 HIS A N 1
ATOM 1846 C CA . HIS A 1 229 ? 5.945 -4.952 -36.256 1.00 75.38 229 HIS A CA 1
ATOM 1847 C C . HIS A 1 229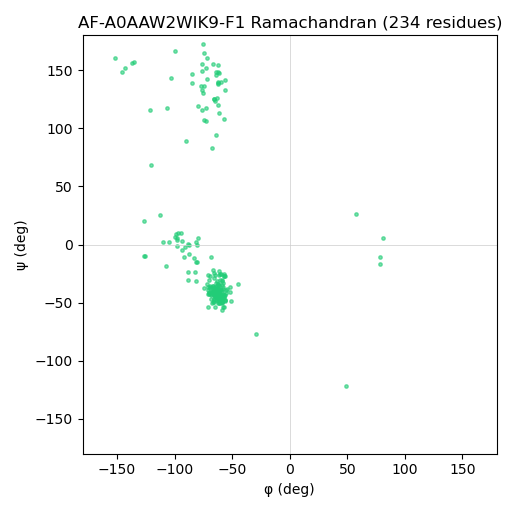 ? 5.129 -6.224 -36.515 1.00 75.38 229 HIS A C 1
ATOM 1849 O O . HIS A 1 229 ? 4.988 -6.613 -37.672 1.00 75.38 229 HIS A O 1
ATOM 1855 N N . PHE A 1 230 ? 4.578 -6.840 -35.467 1.00 72.69 230 PHE A N 1
ATOM 1856 C CA . PHE A 1 230 ? 3.764 -8.048 -35.573 1.00 72.69 230 PHE A CA 1
ATOM 1857 C C . PHE A 1 230 ? 2.437 -7.795 -36.306 1.00 72.69 230 PHE A C 1
ATOM 1859 O O . PHE A 1 230 ? 2.044 -8.591 -37.161 1.00 72.69 230 PHE A O 1
ATOM 1866 N N . GLU A 1 231 ? 1.775 -6.668 -36.031 1.00 65.94 231 GLU A N 1
ATOM 1867 C CA . GLU A 1 231 ? 0.556 -6.242 -36.734 1.00 65.94 231 GLU A CA 1
ATOM 1868 C C . GLU A 1 231 ? 0.799 -6.020 -38.232 1.00 65.94 231 GLU A C 1
ATOM 1870 O O . GLU A 1 231 ? 0.000 -6.459 -39.061 1.00 65.94 231 GLU A O 1
ATOM 1875 N N . VAL A 1 232 ? 1.928 -5.403 -38.598 1.00 64.50 232 VAL A N 1
ATOM 1876 C CA . VAL A 1 232 ? 2.293 -5.170 -40.004 1.00 64.50 232 VAL A CA 1
ATOM 1877 C C . VAL A 1 232 ? 2.566 -6.485 -40.735 1.00 64.50 232 VAL A C 1
ATOM 1879 O O . VAL A 1 232 ? 2.112 -6.654 -41.862 1.00 64.50 232 VAL A O 1
ATOM 1882 N N . THR A 1 233 ? 3.267 -7.435 -40.111 1.00 62.78 233 THR A N 1
ATOM 1883 C CA . THR A 1 233 ? 3.604 -8.719 -40.752 1.00 62.78 233 THR A CA 1
ATOM 1884 C C . THR A 1 233 ? 2.419 -9.663 -40.937 1.00 62.78 233 THR A C 1
ATOM 1886 O O . THR A 1 233 ? 2.460 -10.476 -41.849 1.00 62.78 233 THR A O 1
ATOM 1889 N N . ASN A 1 234 ? 1.378 -9.566 -40.104 1.00 58.69 234 ASN A N 1
ATOM 1890 C CA . ASN A 1 234 ? 0.181 -10.416 -40.209 1.00 58.69 234 ASN A CA 1
ATOM 1891 C C . ASN A 1 234 ? -0.949 -9.792 -41.044 1.00 58.69 234 ASN A C 1
ATOM 1893 O O . ASN A 1 234 ? -1.977 -10.432 -41.254 1.00 58.69 234 ASN A O 1
ATOM 1897 N N . SER A 1 235 ? -0.780 -8.543 -41.486 1.00 56.53 235 SER A N 1
ATOM 1898 C CA . SER A 1 235 ? -1.741 -7.822 -42.334 1.00 56.53 235 SER A CA 1
ATOM 1899 C C . SER A 1 235 ? -1.372 -7.854 -43.827 1.00 56.53 235 SER A C 1
ATOM 1901 O O . SER A 1 235 ? -2.038 -7.196 -44.628 1.00 56.53 235 SER A O 1
ATOM 1903 N N . ILE A 1 236 ? -0.309 -8.581 -44.192 1.00 48.59 236 ILE A N 1
ATOM 1904 C CA . ILE A 1 236 ? 0.184 -8.812 -45.562 1.00 48.59 236 ILE A CA 1
ATOM 1905 C C . ILE A 1 236 ? -0.023 -10.287 -45.896 1.00 48.59 236 ILE A C 1
ATOM 1907 O O . ILE A 1 236 ? -0.481 -10.565 -47.026 1.00 48.59 236 ILE A O 1
#

pLDDT: mean 87.68, std 13.95, range [37.47, 98.25]

InterPro domains:
  IPR029472 Retrotransposon Copia-like, N-terminal [PF14244] (25-71)

Foldseek 3Di:
DDDDPDDDDPVVVVVVLVVLLDDDPPQDLLDAQDPAAADLACLPVLVVSLCVSCVVSSNNCFQVVVNPQDDPPDPCNVSSQVSFVSLLSNNLSRHDPVCSVVQPPPRTNNSSNVVSCVRRVPPDPVVLVVLVVCLQPQACVVHQLVVSLVSLVVSLVVNCVVVPQDDDPPCVSVVVVVVSQVVSLVSSLVRYDPVQVVLSVVQVPDVVRDTSVVSSVSSNVVSVVVVVVVVVVVVD

Radius of gyration: 24.57 Å; Cα contacts (8 Å, |Δi|>4): 169; chains: 1; bounding box: 52×50×77 Å

Secondary structure (DSSP, 8-state):
------PPPHHHHHHHHHHHTPPPTT--TT--S-SS-B-SS-HHHHHHHHHHHHHHTT-HHHHHT-SPPPPTTSTTHHHHHHHHHHHHHHHHTTB-TTTGGGGTT--SHHHHHHHHHHHH----HHHHHHHHHHHHT---TTS-HHHHHHHHHHHHHHHHHHSPPPP-TTSHHHHHHHHHHHHHHHHHHHTS-GGGHHHHHHHHT-SSPPPHHHHHHHHHHHHHHHHHHHHHHH--

Mean predicted aligned error: 9.61 Å

Sequence (236 aa):
MAEKEEKPSKQKKVMEELETMKLQASDNPGMSLVSSLLNGKNYLPWSRSIRIALGAKMKLGFINGKSQKPNEDSDEYEQWVRNDCMVTSWILNSISKEIVETFLYVNSARELWTELETHFGESNGPLEYQIQREIAFASQENLSISTYYAKLKRLWDELAFHKPIPQCECGASKILADMNLSNQLMQFLMGLHESFDHVRNQILLMEPLPSVNKAYSMVLRVEKQREVHFEVTNSI

Organism: Sesamum radiatum (NCBI:txid300843)

Solvent-accessible surface area (backbone atoms only — not comparable to full-atom values): 13750 Å² total; per-residue (Å²): 136,83,83,76,83,74,76,78,51,72,69,58,54,51,51,54,53,55,61,49,55,59,78,56,94,83,67,53,56,87,51,77,66,60,93,63,56,35,72,80,81,45,40,66,71,33,52,53,42,48,49,50,46,28,47,78,64,53,48,39,33,43,53,73,59,74,52,66,86,64,58,84,91,40,90,58,23,69,44,50,51,55,48,35,55,40,52,32,36,30,55,54,72,38,35,30,85,90,60,36,74,85,56,71,84,55,91,41,27,34,57,43,44,50,50,49,42,62,76,47,52,72,84,45,70,69,60,56,50,48,49,53,48,52,57,74,69,44,56,28,75,91,50,53,66,67,59,37,49,51,52,52,50,51,47,52,54,52,50,42,69,76,56,59,79,65,88,59,91,85,51,59,38,57,54,53,50,52,52,49,49,52,50,52,32,50,51,57,59,70,20,49,44,75,90,50,47,68,61,48,53,54,49,73,69,38,86,74,67,69,54,45,70,54,50,51,54,54,52,46,52,52,53,55,52,48,54,55,53,51,55,57,66,74,73,110